Protein AF-A0A6N6RGS1-F1 (afdb_monomer_lite)

Structure (mmCIF, N/CA/C/O backbone):
data_AF-A0A6N6RGS1-F1
#
_entry.id   AF-A0A6N6RGS1-F1
#
loop_
_atom_site.group_PDB
_atom_site.id
_atom_site.type_symbol
_atom_site.label_atom_id
_atom_site.label_alt_id
_atom_site.label_comp_id
_atom_site.label_asym_id
_atom_site.label_entity_id
_atom_site.label_seq_id
_atom_site.pdbx_PDB_ins_code
_atom_site.Cartn_x
_atom_site.Cartn_y
_atom_site.Cartn_z
_atom_site.occupancy
_atom_site.B_iso_or_equiv
_atom_site.auth_seq_id
_atom_site.auth_comp_id
_atom_site.auth_asym_id
_atom_site.auth_atom_id
_atom_site.pdbx_PDB_model_num
ATOM 1 N N . MET A 1 1 ? -34.098 -61.863 1.959 1.00 38.16 1 MET A N 1
ATOM 2 C CA . MET A 1 1 ? -32.771 -61.534 1.388 1.00 38.16 1 MET A CA 1
ATOM 3 C C . MET A 1 1 ? -32.895 -60.294 0.505 1.00 38.16 1 MET A C 1
ATOM 5 O O . MET A 1 1 ? -34.000 -59.984 0.081 1.00 38.16 1 MET A O 1
ATOM 9 N N . ILE A 1 2 ? -31.778 -59.598 0.278 1.00 39.16 2 ILE A N 1
ATOM 10 C CA . ILE A 1 2 ? -31.558 -58.524 -0.726 1.00 39.16 2 ILE A CA 1
ATOM 11 C C . ILE A 1 2 ? -31.503 -59.228 -2.124 1.00 39.16 2 ILE A C 1
ATOM 13 O O . ILE A 1 2 ? -31.353 -60.449 -2.130 1.00 39.16 2 ILE A O 1
ATOM 17 N N . ILE A 1 3 ? -31.666 -58.677 -3.341 1.00 43.84 3 ILE A N 1
ATOM 18 C CA . ILE A 1 3 ? -31.422 -57.374 -4.017 1.00 43.84 3 ILE A CA 1
ATOM 19 C C . ILE A 1 3 ? -32.517 -57.268 -5.132 1.00 43.84 3 ILE A C 1
ATOM 21 O O . ILE A 1 3 ? -32.945 -58.304 -5.631 1.00 43.84 3 ILE A O 1
ATOM 25 N N . ASN A 1 4 ? -33.188 -56.141 -5.443 1.00 32.19 4 ASN A N 1
ATOM 26 C CA . ASN A 1 4 ? -32.747 -54.948 -6.207 1.00 32.19 4 ASN A CA 1
ATOM 27 C C . ASN A 1 4 ? -31.917 -55.298 -7.478 1.00 32.19 4 ASN A C 1
ATOM 29 O O . ASN A 1 4 ? -31.098 -56.203 -7.431 1.00 32.19 4 ASN A O 1
ATOM 33 N N . THR A 1 5 ? -31.995 -54.662 -8.660 1.00 41.34 5 THR A N 1
ATOM 34 C CA . THR A 1 5 ? -32.802 -53.569 -9.285 1.00 41.34 5 THR A CA 1
ATOM 35 C C . THR A 1 5 ? -32.594 -53.685 -10.831 1.00 41.34 5 THR A C 1
ATOM 37 O O . THR A 1 5 ? -31.814 -54.539 -11.236 1.00 41.34 5 THR A O 1
ATOM 40 N N . LYS A 1 6 ? -33.162 -52.934 -11.797 1.00 43.00 6 LYS A N 1
ATOM 41 C CA . LYS A 1 6 ? -33.975 -51.691 -11.907 1.00 43.00 6 LYS A CA 1
ATOM 42 C C . LYS A 1 6 ? -34.719 -51.713 -13.275 1.00 43.00 6 LYS A C 1
ATOM 44 O O . LYS A 1 6 ? -34.366 -52.534 -14.116 1.00 43.00 6 LYS A O 1
ATOM 49 N N . SER A 1 7 ? -35.649 -50.784 -13.551 1.00 39.53 7 SER A N 1
ATOM 50 C CA . SER A 1 7 ? -36.313 -50.660 -14.874 1.00 39.53 7 SER A CA 1
ATOM 51 C C . SER A 1 7 ? -35.919 -49.416 -15.689 1.00 39.53 7 SER A C 1
ATOM 53 O O . SER A 1 7 ? -35.709 -48.336 -15.151 1.00 39.53 7 SER A O 1
ATOM 55 N N . ILE A 1 8 ? -35.880 -49.640 -17.006 1.00 50.75 8 ILE A N 1
ATOM 56 C CA . ILE A 1 8 ? -35.741 -48.772 -18.195 1.00 50.75 8 ILE A CA 1
ATOM 57 C C . ILE A 1 8 ? -36.239 -47.309 -18.085 1.00 50.75 8 ILE A C 1
ATOM 59 O O . ILE A 1 8 ? -37.375 -47.063 -17.690 1.00 50.75 8 ILE A O 1
ATOM 63 N N . GLY A 1 9 ? -35.467 -46.383 -18.681 1.00 36.25 9 GLY A N 1
ATOM 64 C CA . GLY A 1 9 ? -35.952 -45.122 -19.281 1.00 36.25 9 GLY A CA 1
ATOM 65 C C . GLY A 1 9 ? -35.304 -43.841 -18.731 1.00 36.25 9 GLY A C 1
ATOM 66 O O . GLY A 1 9 ? -34.850 -43.826 -17.596 1.00 36.25 9 GLY A O 1
ATOM 67 N N . ARG A 1 10 ? -35.239 -42.723 -19.472 1.00 43.00 10 ARG A N 1
ATOM 68 C CA . ARG A 1 10 ? -35.446 -42.446 -20.919 1.00 43.00 10 ARG A CA 1
ATOM 69 C C . ARG A 1 10 ? -34.840 -41.047 -21.220 1.00 43.00 10 ARG A C 1
ATOM 71 O O . ARG A 1 10 ? -34.562 -40.329 -20.274 1.00 43.00 10 ARG A O 1
ATOM 78 N N . VAL A 1 11 ? -34.655 -40.697 -22.505 1.00 42.31 11 VAL A N 1
ATOM 79 C CA . VAL A 1 11 ? -34.544 -39.330 -23.106 1.00 42.31 11 VAL A CA 1
ATOM 80 C C . VAL A 1 11 ? -34.236 -38.174 -22.119 1.00 42.31 11 VAL A C 1
ATOM 82 O O . VAL A 1 11 ? -35.074 -37.820 -21.303 1.00 42.31 11 VAL A O 1
ATOM 85 N N . GLY A 1 12 ? -33.089 -37.493 -22.164 1.00 36.03 12 GLY A N 1
ATOM 86 C CA . GLY A 1 12 ? -32.525 -36.861 -23.363 1.00 36.03 12 GLY A CA 1
ATOM 87 C C . GLY A 1 12 ? -32.944 -35.384 -23.427 1.00 36.03 12 GLY A C 1
ATOM 88 O O . GLY A 1 12 ? -33.805 -35.028 -24.224 1.00 36.03 12 GLY A O 1
ATOM 89 N N . LEU A 1 13 ? -32.364 -34.541 -22.564 1.00 37.47 13 LEU A N 1
ATOM 90 C CA . LEU A 1 13 ? -32.653 -33.103 -22.478 1.00 37.47 13 LEU A CA 1
ATOM 91 C C . LEU A 1 13 ? -31.502 -32.292 -23.097 1.00 37.47 13 LEU A C 1
ATOM 93 O O . LEU A 1 13 ? -30.341 -32.511 -22.757 1.00 37.47 13 LEU A O 1
ATOM 97 N N . VAL A 1 14 ? -31.820 -31.363 -24.001 1.00 41.66 14 VAL A N 1
ATOM 98 C CA . VAL A 1 14 ? -30.825 -30.534 -24.703 1.00 41.66 14 VAL A CA 1
ATOM 99 C C . VAL A 1 14 ? -30.391 -29.359 -23.826 1.00 41.66 14 VAL A C 1
ATOM 101 O O . VAL A 1 14 ? -31.224 -28.596 -23.339 1.00 41.66 14 VAL A O 1
ATOM 104 N N . LEU A 1 15 ? -29.078 -29.190 -23.653 1.00 38.97 15 LEU A N 1
ATOM 105 C CA . LEU A 1 15 ? -28.489 -28.116 -22.854 1.00 38.97 15 LEU A CA 1
ATOM 106 C C . LEU A 1 15 ? -28.446 -26.798 -23.649 1.00 38.97 15 LEU A C 1
ATOM 108 O O . LEU A 1 15 ? -27.441 -26.464 -24.274 1.00 38.97 15 LEU A O 1
ATOM 112 N N . ALA A 1 16 ? -29.543 -26.042 -23.625 1.00 38.84 16 ALA A N 1
ATOM 113 C CA . ALA A 1 16 ? -29.632 -24.723 -24.251 1.00 38.84 16 ALA A CA 1
ATOM 114 C C . ALA A 1 16 ? -28.892 -23.645 -23.428 1.00 38.84 16 ALA A C 1
ATOM 116 O O . ALA A 1 16 ? -29.512 -22.786 -22.801 1.00 38.84 16 ALA A O 1
ATOM 117 N N . LEU A 1 17 ? -27.554 -23.683 -23.432 1.00 41.31 17 LEU A N 1
ATOM 118 C CA . LEU A 1 17 ? -26.736 -22.570 -22.945 1.00 41.31 17 LEU A CA 1
ATOM 119 C C . LEU A 1 17 ? -26.899 -21.376 -23.892 1.00 41.31 17 LEU A C 1
ATOM 121 O O . LEU A 1 17 ? -26.260 -21.295 -24.940 1.00 41.31 17 LEU A O 1
ATOM 125 N N . ALA A 1 18 ? -27.764 -20.440 -23.507 1.00 40.34 18 ALA A N 1
ATOM 126 C CA . ALA A 1 18 ? -27.842 -19.130 -24.131 1.00 40.34 18 ALA A CA 1
ATOM 127 C C . ALA A 1 18 ? -26.566 -18.347 -23.791 1.00 40.34 18 ALA A C 1
ATOM 129 O O . ALA A 1 18 ? -26.499 -17.665 -22.770 1.00 40.34 18 ALA A O 1
ATOM 130 N N . SER A 1 19 ? -25.545 -18.473 -24.641 1.00 39.59 19 SER A N 1
ATOM 131 C CA . SER A 1 19 ? -24.300 -17.711 -24.547 1.00 39.59 19 SER A CA 1
ATOM 132 C C . SER A 1 19 ? -24.572 -16.224 -24.760 1.00 39.59 19 SER A C 1
ATOM 134 O O . SER A 1 19 ? -24.391 -15.693 -25.856 1.00 39.59 19 SER A O 1
ATOM 136 N N . THR A 1 20 ? -24.985 -15.532 -23.698 1.00 44.16 20 THR A N 1
ATOM 137 C CA . THR A 1 20 ? -24.898 -14.078 -23.619 1.00 44.16 20 THR A CA 1
ATOM 138 C C . THR A 1 20 ? -23.424 -13.713 -23.686 1.00 44.16 20 THR A C 1
ATOM 140 O O . THR A 1 20 ? -22.728 -13.700 -22.669 1.00 44.16 20 THR A O 1
ATOM 143 N N . THR A 1 21 ? -22.939 -13.429 -24.894 1.00 42.06 21 THR A N 1
ATOM 144 C CA . THR A 1 21 ? -21.652 -12.775 -25.107 1.00 42.06 21 THR A CA 1
ATOM 145 C C . THR A 1 21 ? -21.766 -11.358 -24.568 1.00 42.06 21 THR A C 1
ATOM 147 O O . THR A 1 21 ? -21.980 -10.401 -25.315 1.00 42.06 21 THR A O 1
ATOM 150 N N . ALA A 1 22 ? -21.637 -11.229 -23.248 1.00 43.28 22 ALA A N 1
ATOM 151 C CA . ALA A 1 22 ? -21.180 -9.998 -22.652 1.00 43.28 22 ALA A CA 1
ATOM 152 C C . ALA A 1 22 ? -19.870 -9.665 -23.366 1.00 43.28 22 ALA A C 1
ATOM 154 O O . ALA A 1 22 ? -18.869 -10.365 -23.203 1.00 43.28 22 ALA A O 1
ATOM 155 N N . PHE A 1 23 ? -19.906 -8.635 -24.211 1.00 45.34 23 PHE A N 1
ATOM 156 C CA . PHE A 1 23 ? -18.697 -8.002 -24.703 1.00 45.34 23 PHE A CA 1
ATOM 157 C C . PHE A 1 23 ? -18.026 -7.383 -23.481 1.00 45.34 23 PHE A C 1
ATOM 159 O O . PHE A 1 23 ? -18.262 -6.226 -23.140 1.00 45.34 23 PHE A O 1
ATOM 166 N N . ALA A 1 24 ? -17.207 -8.192 -22.809 1.00 46.03 24 ALA A N 1
ATOM 167 C CA . ALA A 1 24 ? -16.155 -7.708 -21.949 1.00 46.03 24 ALA A CA 1
ATOM 168 C C . ALA A 1 24 ? -15.234 -6.888 -22.851 1.00 46.03 24 ALA A C 1
ATOM 170 O O . ALA A 1 24 ? -14.311 -7.413 -23.475 1.00 46.03 24 ALA A O 1
ATOM 171 N N . GLN A 1 25 ? -15.543 -5.595 -22.974 1.00 36.97 25 GLN A N 1
ATOM 172 C CA . GLN A 1 25 ? -14.562 -4.625 -23.416 1.00 36.97 25 GLN A CA 1
ATOM 173 C C . GLN A 1 25 ? -13.343 -4.856 -22.521 1.00 36.97 25 GLN A C 1
ATOM 175 O O . GLN A 1 25 ? -13.502 -4.843 -21.296 1.00 36.97 25 GLN A O 1
ATOM 180 N N . PRO A 1 26 ? -12.152 -5.135 -23.077 1.00 39.22 26 PRO A N 1
ATOM 181 C CA . PRO A 1 26 ? -10.965 -5.153 -22.252 1.00 39.22 26 PRO A CA 1
ATOM 182 C C . PRO A 1 26 ? -10.847 -3.753 -21.654 1.00 39.22 26 PRO A C 1
ATOM 184 O O . PRO A 1 26 ? -10.704 -2.779 -22.396 1.00 39.22 26 PRO A O 1
ATOM 187 N N . GLU A 1 27 ? -10.967 -3.674 -20.327 1.00 38.16 27 GLU A N 1
ATOM 188 C CA . GLU A 1 27 ? -10.660 -2.503 -19.503 1.00 38.16 27 GLU A CA 1
ATOM 189 C C . GLU A 1 27 ? -9.224 -2.083 -19.823 1.00 38.16 27 GLU A C 1
ATOM 191 O O . GLU A 1 27 ? -8.266 -2.571 -19.217 1.00 38.16 27 GLU A O 1
ATOM 196 N N . ARG A 1 28 ? -9.062 -1.256 -20.865 1.00 41.44 28 ARG A N 1
ATOM 197 C CA . ARG A 1 28 ? -7.744 -0.857 -21.344 1.00 41.44 28 ARG A CA 1
ATOM 198 C C . ARG A 1 28 ? -7.058 -0.131 -20.197 1.00 41.44 28 ARG A C 1
ATOM 200 O O . ARG A 1 28 ? -7.617 0.853 -19.703 1.00 41.44 28 ARG A O 1
ATOM 207 N N . PRO A 1 29 ? -5.849 -0.538 -19.787 1.00 42.12 29 PRO A N 1
ATOM 208 C CA . PRO A 1 29 ? -5.107 0.169 -18.760 1.00 42.12 29 PRO A CA 1
ATOM 209 C C . PRO A 1 29 ? -4.520 1.463 -19.352 1.00 42.12 29 PRO A C 1
ATOM 211 O O . PRO A 1 29 ? -3.308 1.628 -19.430 1.00 42.12 29 PRO A O 1
ATOM 214 N N . GLN A 1 30 ? -5.375 2.415 -19.748 1.00 47.28 30 GLN A N 1
ATOM 215 C CA . GLN A 1 30 ? -5.005 3.673 -20.421 1.00 47.28 30 GLN A CA 1
ATOM 216 C C . GLN A 1 30 ? -3.990 4.491 -19.604 1.00 47.28 30 GLN A C 1
ATOM 218 O O . GLN A 1 30 ? -3.112 5.144 -20.155 1.00 47.28 30 GLN A O 1
ATOM 223 N N . ASN A 1 31 ? -4.047 4.391 -18.270 1.00 53.56 31 ASN A N 1
ATOM 224 C CA . ASN A 1 31 ? -3.067 4.991 -17.358 1.00 53.56 31 ASN A CA 1
ATOM 225 C C . ASN A 1 31 ? -1.667 4.345 -17.404 1.00 53.56 31 ASN A C 1
ATOM 227 O O . ASN A 1 31 ? -0.733 4.893 -16.824 1.00 53.56 31 ASN A O 1
ATOM 231 N N . ILE A 1 32 ? -1.508 3.178 -18.025 1.00 46.75 32 ILE A N 1
ATOM 232 C CA . ILE A 1 32 ? -0.227 2.497 -18.247 1.00 46.75 32 ILE A CA 1
ATOM 233 C C . ILE A 1 32 ? 0.189 2.668 -19.705 1.00 46.75 32 ILE A C 1
ATOM 235 O O . ILE A 1 32 ? 1.326 3.059 -19.929 1.00 46.75 32 ILE A O 1
ATOM 239 N N . GLU A 1 33 ? -0.723 2.499 -20.668 1.00 47.84 33 GLU A N 1
ATOM 240 C CA . GLU A 1 33 ? -0.426 2.693 -22.097 1.00 47.84 33 GLU A CA 1
ATOM 241 C C . GLU A 1 33 ? 0.031 4.136 -22.391 1.00 47.84 33 GLU A C 1
ATOM 243 O O . GLU A 1 33 ? 1.146 4.313 -22.864 1.00 47.84 33 GLU A O 1
ATOM 248 N N . HIS A 1 34 ? -0.683 5.177 -21.941 1.00 56.62 34 HIS A N 1
ATOM 249 C CA . HIS A 1 34 ? -0.231 6.575 -22.115 1.00 56.62 34 HIS A CA 1
ATOM 250 C C . HIS A 1 34 ? 1.016 6.951 -21.293 1.00 56.62 34 HIS A C 1
ATOM 252 O O . HIS A 1 34 ? 1.682 7.952 -21.568 1.00 56.62 34 HIS A O 1
ATOM 258 N N . ARG A 1 35 ? 1.347 6.174 -20.251 1.00 60.66 35 ARG A N 1
ATOM 259 C CA . ARG A 1 35 ? 2.613 6.326 -19.510 1.00 60.66 35 ARG A CA 1
ATOM 260 C C . ARG A 1 35 ? 3.764 5.585 -20.182 1.00 60.66 35 ARG A C 1
ATOM 262 O O . ARG A 1 35 ? 4.905 5.970 -19.956 1.00 60.66 35 ARG A O 1
ATOM 269 N N . LEU A 1 36 ? 3.464 4.553 -20.965 1.00 58.09 36 LEU A N 1
ATOM 270 C CA . LEU A 1 36 ? 4.400 3.862 -21.836 1.00 58.09 36 LEU A CA 1
ATOM 271 C C . LEU A 1 36 ? 4.693 4.705 -23.068 1.00 58.09 36 LEU A C 1
ATOM 273 O O . LEU A 1 36 ? 5.851 5.029 -23.249 1.00 58.09 36 LEU A O 1
ATOM 277 N N . GLU A 1 37 ? 3.678 5.144 -23.815 1.00 56.97 37 GLU A N 1
ATOM 278 C CA . GLU A 1 37 ? 3.808 5.967 -25.031 1.00 56.97 37 GLU A CA 1
ATOM 279 C C . GLU A 1 37 ? 4.768 7.151 -24.823 1.00 56.97 37 GLU A C 1
ATOM 281 O O . GLU A 1 37 ? 5.770 7.275 -25.525 1.00 56.97 37 GLU A O 1
ATOM 286 N N . ARG A 1 38 ? 4.567 7.941 -23.758 1.00 65.88 38 ARG A N 1
ATOM 287 C CA . ARG A 1 38 ? 5.503 9.024 -23.412 1.00 65.88 38 ARG A CA 1
ATOM 288 C C . ARG A 1 38 ? 6.904 8.549 -23.031 1.00 65.88 38 ARG A C 1
ATOM 290 O O . ARG A 1 38 ? 7.863 9.228 -23.352 1.00 65.88 38 ARG A O 1
ATOM 297 N N . ILE A 1 39 ? 7.048 7.414 -22.350 1.00 67.06 39 ILE A N 1
ATOM 298 C CA . ILE A 1 39 ? 8.364 6.850 -22.007 1.00 67.06 39 ILE A CA 1
ATOM 299 C C . ILE A 1 39 ? 9.061 6.266 -23.248 1.00 67.06 39 ILE A C 1
ATOM 301 O O . ILE A 1 39 ? 10.280 6.322 -23.328 1.00 67.06 39 ILE A O 1
ATOM 305 N N . THR A 1 40 ? 8.321 5.725 -24.216 1.00 61.03 40 THR A N 1
ATOM 306 C CA . THR A 1 40 ? 8.873 5.192 -25.467 1.00 61.03 40 THR A CA 1
ATOM 307 C C . THR A 1 40 ? 9.303 6.312 -26.412 1.00 61.03 40 THR A C 1
ATOM 309 O O . THR A 1 40 ? 10.354 6.193 -27.035 1.00 61.03 40 THR A O 1
ATOM 312 N N . GLU A 1 41 ? 8.546 7.415 -26.455 1.00 67.00 41 GLU A N 1
ATOM 313 C CA . GLU A 1 41 ? 8.907 8.648 -27.169 1.00 67.00 41 GLU A CA 1
ATOM 314 C C . GLU A 1 41 ? 10.090 9.374 -26.503 1.00 67.00 41 GLU A C 1
ATOM 316 O O . GLU A 1 41 ? 11.020 9.784 -27.189 1.00 67.00 41 GLU A O 1
ATOM 321 N N . GLU A 1 42 ? 10.096 9.506 -25.170 1.00 70.75 42 GLU A N 1
ATOM 322 C CA . GLU A 1 42 ? 11.129 10.249 -24.423 1.00 70.75 42 GLU A CA 1
ATOM 323 C C . GLU A 1 42 ? 12.457 9.475 -24.237 1.00 70.75 42 GLU A C 1
ATOM 325 O O . GLU A 1 42 ? 13.410 10.066 -23.731 1.00 70.75 42 GLU A O 1
ATOM 330 N N . LEU A 1 43 ? 12.539 8.190 -24.625 1.00 76.50 43 LEU A N 1
ATOM 331 C CA . LEU A 1 43 ? 13.740 7.332 -24.495 1.00 76.50 43 LEU A CA 1
ATOM 332 C C . LEU A 1 43 ? 14.203 6.651 -25.806 1.00 76.50 43 LEU A C 1
ATOM 334 O O . LEU A 1 43 ? 15.135 5.845 -25.765 1.00 76.50 43 LEU A O 1
ATOM 338 N N . GLU A 1 44 ? 13.550 6.922 -26.943 1.00 80.44 44 GLU A N 1
ATOM 339 C CA . GLU A 1 44 ? 13.873 6.349 -28.269 1.00 80.44 44 GLU A CA 1
ATOM 340 C C . GLU A 1 44 ? 13.968 4.800 -28.290 1.00 80.44 44 GLU A C 1
ATOM 342 O O . GLU A 1 44 ? 14.883 4.213 -28.869 1.00 80.44 44 GLU A O 1
ATOM 347 N N . LEU A 1 45 ? 13.028 4.107 -27.630 1.00 81.81 45 LEU A N 1
ATOM 348 C CA . LEU A 1 45 ? 13.079 2.641 -27.480 1.00 81.81 45 LEU A CA 1
ATOM 349 C C . LEU A 1 45 ? 12.785 1.897 -28.794 1.00 81.81 45 LEU A C 1
ATOM 351 O O . LEU A 1 45 ? 11.810 2.215 -29.479 1.00 81.81 45 LEU A O 1
ATOM 355 N N . SER A 1 46 ? 13.550 0.842 -29.098 1.00 85.81 46 SER A N 1
ATOM 356 C CA . SER A 1 46 ? 13.291 -0.026 -30.263 1.00 85.81 46 SER A CA 1
ATOM 357 C C . SER A 1 46 ? 11.994 -0.833 -30.111 1.00 85.81 46 SER A C 1
ATOM 359 O O . SER A 1 46 ? 11.575 -1.120 -28.993 1.00 85.81 46 SER A O 1
ATOM 361 N N . GLU A 1 47 ? 11.368 -1.261 -31.214 1.00 84.94 47 GLU A N 1
ATOM 362 C CA . GLU A 1 47 ? 10.122 -2.057 -31.173 1.00 84.94 47 GLU A CA 1
ATOM 363 C C . GLU A 1 47 ? 10.245 -3.320 -30.294 1.00 84.94 47 GLU A C 1
ATOM 365 O O . GLU A 1 47 ? 9.312 -3.677 -29.572 1.00 84.94 47 GLU A O 1
ATOM 370 N N . GLU A 1 48 ? 11.420 -3.958 -30.285 1.00 87.12 48 GLU A N 1
ATOM 371 C CA . GLU A 1 48 ? 11.714 -5.108 -29.426 1.00 87.12 48 GLU A CA 1
ATOM 372 C C . GLU A 1 48 ? 11.804 -4.713 -27.941 1.00 87.12 48 GLU A C 1
ATOM 374 O O . GLU A 1 48 ? 11.167 -5.352 -27.099 1.00 87.12 48 GLU A O 1
ATOM 379 N N . GLN A 1 49 ? 12.515 -3.625 -27.611 1.00 83.50 49 GLN A N 1
ATOM 380 C CA . GLN A 1 49 ? 12.550 -3.089 -26.244 1.00 83.50 49 GLN A CA 1
ATOM 381 C C . GLN A 1 49 ? 11.147 -2.687 -25.768 1.00 83.50 49 GLN A C 1
ATOM 383 O O . GLN A 1 49 ? 10.793 -2.964 -24.625 1.00 83.50 49 GLN A O 1
ATOM 388 N N . GLN A 1 50 ? 10.332 -2.071 -26.632 1.00 83.38 50 GLN A N 1
ATOM 389 C CA . GLN A 1 50 ? 8.953 -1.680 -26.324 1.00 83.38 50 GLN A CA 1
ATOM 390 C C . GLN A 1 50 ? 8.069 -2.896 -26.012 1.00 83.38 50 GLN A C 1
ATOM 392 O O . GLN A 1 50 ? 7.310 -2.866 -25.040 1.00 83.38 50 GLN A O 1
ATOM 397 N N . ALA A 1 51 ? 8.185 -3.974 -26.794 1.00 87.56 51 ALA A N 1
ATOM 398 C CA . ALA A 1 51 ? 7.434 -5.209 -26.575 1.00 87.56 51 ALA A CA 1
ATOM 399 C C . ALA A 1 51 ? 7.805 -5.877 -25.238 1.00 87.56 51 ALA A C 1
ATOM 401 O O . ALA A 1 51 ? 6.920 -6.144 -24.419 1.00 87.56 51 ALA A O 1
ATOM 402 N N . GLN A 1 52 ? 9.106 -6.069 -24.982 1.00 86.81 52 GLN A N 1
ATOM 403 C CA . GLN A 1 52 ? 9.611 -6.639 -23.725 1.00 86.81 52 GLN A CA 1
ATOM 404 C C . GLN A 1 52 ? 9.209 -5.775 -22.516 1.00 86.81 52 GLN A C 1
ATOM 406 O O . GLN A 1 52 ? 8.726 -6.284 -21.501 1.00 86.81 52 GLN A O 1
ATOM 411 N N . LEU A 1 53 ? 9.343 -4.451 -22.638 1.00 86.25 53 LEU A N 1
ATOM 412 C CA . LEU A 1 53 ? 8.961 -3.487 -21.609 1.00 86.25 53 LEU A CA 1
ATOM 413 C C . LEU A 1 53 ? 7.459 -3.545 -21.287 1.00 86.25 53 LEU A C 1
ATOM 415 O O . LEU A 1 53 ? 7.090 -3.498 -20.109 1.00 86.25 53 LEU A O 1
ATOM 419 N N . LYS A 1 54 ? 6.591 -3.661 -22.303 1.00 85.88 54 LYS A N 1
ATOM 420 C CA . LYS A 1 54 ? 5.141 -3.773 -22.093 1.00 85.88 54 LYS A CA 1
ATOM 421 C C . LYS A 1 54 ? 4.784 -5.055 -21.342 1.00 85.88 54 LYS A C 1
ATOM 423 O O . LYS A 1 54 ? 4.066 -4.972 -20.350 1.00 85.88 54 LYS A O 1
ATOM 428 N N . GLU A 1 55 ? 5.338 -6.202 -21.742 1.00 90.06 55 GLU A N 1
ATOM 429 C CA . GLU A 1 55 ? 5.107 -7.484 -21.059 1.00 90.06 55 GLU A CA 1
ATOM 430 C C . GLU A 1 55 ? 5.493 -7.414 -19.571 1.00 90.06 55 GLU A C 1
ATOM 432 O O . GLU A 1 55 ? 4.681 -7.732 -18.694 1.00 90.06 55 GLU A O 1
ATOM 437 N N . LYS A 1 56 ? 6.705 -6.921 -19.269 1.00 87.44 56 LYS A N 1
ATOM 438 C CA . LYS A 1 56 ? 7.178 -6.762 -17.884 1.00 87.44 56 LYS A CA 1
ATOM 439 C C . LYS A 1 56 ? 6.301 -5.809 -17.077 1.00 87.44 56 LYS A C 1
ATOM 441 O O . LYS A 1 56 ? 6.001 -6.089 -15.914 1.00 87.44 56 LYS A O 1
ATOM 446 N N . LEU A 1 57 ? 5.862 -4.698 -17.672 1.00 85.50 57 LEU A N 1
ATOM 447 C CA . LEU A 1 57 ? 4.967 -3.758 -17.001 1.00 85.50 57 LEU A CA 1
ATOM 448 C C . LEU A 1 57 ? 3.585 -4.351 -16.748 1.00 85.50 57 LEU A C 1
ATOM 450 O O . LEU A 1 57 ? 3.074 -4.182 -15.644 1.00 85.50 57 LEU A O 1
ATOM 454 N N . ASP A 1 58 ? 2.977 -5.053 -17.699 1.00 88.38 58 ASP A N 1
ATOM 455 C CA . ASP A 1 58 ? 1.649 -5.641 -17.507 1.00 88.38 58 ASP A CA 1
ATOM 456 C C . ASP A 1 58 ? 1.678 -6.747 -16.432 1.00 88.38 58 ASP A C 1
ATOM 458 O O . ASP A 1 58 ? 0.819 -6.761 -15.542 1.00 88.38 58 ASP A O 1
ATOM 462 N N . ALA A 1 59 ? 2.728 -7.578 -16.394 1.00 88.25 59 ALA A N 1
ATOM 463 C CA . ALA A 1 59 ? 2.953 -8.559 -15.325 1.00 88.25 59 ALA A CA 1
ATOM 464 C C . ALA A 1 59 ? 3.163 -7.907 -13.937 1.00 88.25 59 ALA A C 1
ATOM 466 O O . ALA A 1 59 ? 2.556 -8.324 -12.937 1.00 88.25 59 ALA A O 1
ATOM 467 N N . PHE A 1 60 ? 3.974 -6.845 -13.866 1.00 87.25 60 PHE A N 1
ATOM 468 C CA . PHE A 1 60 ? 4.183 -6.065 -12.641 1.00 87.25 60 PHE A CA 1
ATOM 469 C C . PHE A 1 60 ? 2.886 -5.389 -12.172 1.00 87.25 60 PHE A C 1
ATOM 471 O O . PHE A 1 60 ? 2.535 -5.470 -10.994 1.00 87.25 60 PHE A O 1
ATOM 478 N N . ASN A 1 61 ? 2.131 -4.770 -13.083 1.00 86.31 61 ASN A N 1
ATOM 479 C CA . ASN A 1 61 ? 0.878 -4.081 -12.777 1.00 86.31 61 ASN A CA 1
ATOM 480 C C . ASN A 1 61 ? -0.223 -5.054 -12.326 1.00 86.31 61 ASN A C 1
ATOM 482 O O . ASN A 1 61 ? -0.950 -4.735 -11.384 1.00 86.31 61 ASN A O 1
ATOM 486 N N . ALA A 1 62 ? -0.318 -6.249 -12.919 1.00 91.00 62 ALA A N 1
ATOM 487 C CA . ALA A 1 62 ? -1.233 -7.300 -12.470 1.00 91.00 62 ALA A CA 1
ATOM 488 C C . ALA A 1 62 ? -0.909 -7.774 -11.040 1.00 91.00 62 ALA A C 1
ATOM 490 O O . ALA A 1 62 ? -1.808 -7.933 -10.211 1.00 91.00 62 ALA A O 1
ATOM 491 N N . THR A 1 63 ? 0.376 -7.933 -10.717 1.00 88.88 63 THR A N 1
ATOM 492 C CA . THR A 1 63 ? 0.820 -8.340 -9.372 1.00 88.88 63 THR A CA 1
ATOM 493 C C . THR A 1 63 ? 0.615 -7.216 -8.347 1.00 88.88 63 THR A C 1
ATOM 495 O O . THR A 1 63 ? 0.080 -7.448 -7.264 1.00 88.88 63 THR A O 1
ATOM 498 N N . MET A 1 64 ? 0.920 -5.969 -8.718 1.00 86.19 64 MET A N 1
ATOM 499 C CA . MET A 1 64 ? 0.648 -4.773 -7.910 1.00 86.19 64 MET A CA 1
ATOM 500 C C . MET A 1 64 ? -0.851 -4.497 -7.717 1.00 86.19 64 MET A C 1
ATOM 502 O O . MET A 1 64 ? -1.224 -3.896 -6.709 1.00 86.19 64 MET A O 1
ATOM 506 N N . LYS A 1 65 ? -1.720 -4.914 -8.649 1.00 89.19 65 LYS A N 1
ATOM 507 C CA . LYS A 1 65 ? -3.180 -4.891 -8.466 1.00 89.19 65 LYS A CA 1
ATOM 508 C C . LYS A 1 65 ? -3.594 -5.890 -7.383 1.00 89.19 65 LYS A C 1
ATOM 510 O O . LYS A 1 65 ? -4.236 -5.473 -6.423 1.00 89.19 65 LYS A O 1
ATOM 515 N N . ARG A 1 66 ? -3.124 -7.139 -7.465 1.00 91.25 66 ARG A N 1
ATOM 516 C CA . ARG A 1 66 ? -3.393 -8.181 -6.457 1.00 91.25 66 ARG A CA 1
ATOM 517 C C . ARG A 1 66 ? -2.977 -7.744 -5.047 1.00 91.25 66 ARG A C 1
ATOM 519 O O . ARG A 1 66 ? -3.792 -7.793 -4.137 1.00 91.25 66 ARG A O 1
ATOM 526 N N . GLN A 1 67 ? -1.770 -7.191 -4.886 1.00 88.44 67 GLN A N 1
ATOM 527 C CA . GLN A 1 67 ? -1.294 -6.663 -3.594 1.00 88.44 67 GLN A CA 1
ATOM 528 C C . GLN A 1 67 ? -2.111 -5.465 -3.061 1.00 88.44 67 GLN A C 1
ATOM 530 O O . GLN A 1 67 ? -2.059 -5.164 -1.868 1.00 88.44 67 GLN A O 1
ATOM 535 N N . ARG A 1 68 ? -2.849 -4.736 -3.915 1.00 87.25 68 ARG A N 1
ATOM 536 C CA . ARG A 1 68 ? -3.787 -3.686 -3.470 1.00 87.25 68 ARG A CA 1
ATOM 537 C C . ARG A 1 68 ? -5.110 -4.279 -3.004 1.00 87.25 68 ARG A C 1
ATOM 539 O O . ARG A 1 68 ? -5.629 -3.816 -1.996 1.00 87.25 68 ARG A O 1
ATOM 546 N N . GLU A 1 69 ? -5.623 -5.278 -3.715 1.00 92.06 69 GLU A N 1
ATOM 547 C CA . GLU A 1 69 ? -6.846 -6.010 -3.358 1.00 92.06 69 GLU A CA 1
ATOM 548 C C . GLU A 1 69 ? -6.648 -6.767 -2.033 1.00 92.06 69 GLU A C 1
ATOM 550 O O . GLU A 1 69 ? -7.473 -6.674 -1.131 1.00 92.06 69 GLU A O 1
ATOM 555 N N . GLU A 1 70 ? -5.485 -7.393 -1.856 1.00 90.44 70 GLU A N 1
ATOM 556 C CA . GLU A 1 70 ? -5.032 -8.008 -0.605 1.00 90.44 70 GLU A CA 1
ATOM 557 C C . GLU A 1 70 ? -4.915 -6.983 0.537 1.00 90.44 70 GLU A C 1
ATOM 559 O O . GLU A 1 70 ? -5.485 -7.179 1.608 1.00 90.44 70 GLU A O 1
ATOM 564 N N . ARG A 1 71 ? -4.284 -5.822 0.299 1.00 88.25 71 ARG A N 1
ATOM 565 C CA . ARG A 1 71 ? -4.236 -4.731 1.291 1.00 88.25 71 ARG A CA 1
ATOM 566 C C . ARG A 1 71 ? -5.626 -4.206 1.665 1.00 88.25 71 ARG A C 1
ATOM 568 O O . ARG A 1 71 ? -5.842 -3.822 2.814 1.00 88.25 71 ARG A O 1
ATOM 575 N N . GLN A 1 72 ? -6.558 -4.162 0.714 1.00 87.62 72 GLN A N 1
ATOM 576 C CA . GLN A 1 72 ? -7.950 -3.790 0.968 1.00 87.62 72 GLN A CA 1
ATOM 577 C C . GLN A 1 72 ? -8.659 -4.852 1.814 1.00 87.62 72 GLN A C 1
ATOM 579 O O . GLN A 1 72 ? -9.323 -4.479 2.777 1.00 87.62 72 GLN A O 1
ATOM 584 N N . ALA A 1 73 ? -8.450 -6.142 1.531 1.00 92.12 73 ALA A N 1
ATOM 585 C CA . ALA A 1 73 ? -8.972 -7.235 2.347 1.00 92.12 73 ALA A CA 1
ATOM 586 C C . ALA A 1 73 ? -8.469 -7.152 3.799 1.00 92.12 73 ALA A C 1
ATOM 588 O O . ALA A 1 73 ? -9.293 -7.141 4.704 1.00 92.12 73 ALA A O 1
ATOM 589 N N . LEU A 1 74 ? -7.161 -6.960 4.026 1.00 88.44 74 LEU A N 1
ATOM 590 C CA . LEU A 1 74 ? -6.593 -6.749 5.371 1.00 88.44 74 LEU A CA 1
ATOM 591 C C . LEU A 1 74 ? -7.173 -5.514 6.087 1.00 88.44 74 LEU A C 1
ATOM 593 O O . LEU A 1 74 ? -7.345 -5.511 7.303 1.00 88.44 74 LEU A O 1
ATOM 597 N N . THR A 1 75 ? -7.486 -4.451 5.339 1.00 86.38 75 THR A N 1
ATOM 598 C CA . THR A 1 75 ? -8.072 -3.221 5.903 1.00 86.38 75 THR A CA 1
ATOM 599 C C . THR A 1 75 ? -9.534 -3.421 6.313 1.00 86.38 75 THR A C 1
ATOM 601 O O . THR A 1 75 ? -9.972 -2.861 7.315 1.00 86.38 75 THR A O 1
ATOM 604 N N . GLU A 1 76 ? -10.296 -4.207 5.551 1.00 89.69 76 GLU A N 1
ATOM 605 C CA . GLU A 1 76 ? -11.690 -4.540 5.867 1.00 89.69 76 GLU A CA 1
ATOM 606 C C . GLU A 1 76 ? -11.799 -5.653 6.929 1.00 89.69 76 GLU A C 1
ATOM 608 O O . GLU A 1 76 ? -12.715 -5.599 7.743 1.00 89.69 76 GLU A O 1
ATOM 613 N N . GLU A 1 77 ? -10.836 -6.582 6.994 1.00 89.88 77 GLU A N 1
ATOM 614 C CA . GLU A 1 77 ? -10.669 -7.564 8.080 1.00 89.88 77 GLU A CA 1
ATOM 615 C C . GLU A 1 77 ? -10.409 -6.844 9.412 1.00 89.88 77 GLU A C 1
ATOM 617 O O . GLU A 1 77 ? -11.250 -6.921 10.301 1.00 89.88 77 GLU A O 1
ATOM 622 N N . LEU A 1 78 ? -9.358 -6.010 9.500 1.00 88.69 78 LEU A N 1
ATOM 623 C CA . LEU A 1 78 ? -9.077 -5.160 10.671 1.00 88.69 78 LEU A CA 1
ATOM 624 C C . LEU A 1 78 ? -10.318 -4.373 11.124 1.00 88.69 78 LEU A C 1
ATOM 626 O O . LEU A 1 78 ? -10.628 -4.281 12.307 1.00 88.69 78 LEU A O 1
ATOM 630 N N . LYS A 1 79 ? -11.046 -3.792 10.169 1.00 87.94 79 LYS A N 1
ATOM 631 C CA . LYS A 1 79 ? -12.260 -3.014 10.428 1.00 87.94 79 LYS A CA 1
ATOM 632 C C . LYS A 1 79 ? -13.429 -3.882 10.913 1.00 87.94 79 LYS A C 1
ATOM 634 O O . LYS A 1 79 ? -14.287 -3.353 11.617 1.00 87.94 79 LYS A O 1
ATOM 639 N N . ALA A 1 80 ? -13.503 -5.161 10.549 1.00 90.88 80 ALA A N 1
ATOM 640 C CA . ALA A 1 80 ? -14.475 -6.109 11.092 1.00 90.88 80 ALA A CA 1
ATOM 641 C C . ALA A 1 80 ? -14.076 -6.550 12.510 1.00 90.88 80 ALA A C 1
ATOM 643 O O . ALA A 1 80 ? -14.898 -6.436 13.417 1.00 90.88 80 ALA A O 1
ATOM 644 N N . ASP A 1 81 ? -12.804 -6.909 12.716 1.00 90.50 81 ASP A N 1
ATOM 645 C CA . ASP A 1 81 ? -12.223 -7.253 14.023 1.00 90.50 81 ASP A CA 1
ATOM 646 C C . ASP A 1 81 ? -12.493 -6.134 15.058 1.00 90.50 81 ASP A C 1
ATOM 648 O O . ASP A 1 81 ? -12.933 -6.377 16.181 1.00 90.50 81 ASP A O 1
ATOM 652 N N . MET A 1 82 ? -12.316 -4.868 14.653 1.00 87.88 82 MET A N 1
ATOM 653 C CA . MET A 1 82 ? -12.631 -3.691 15.475 1.00 87.88 82 MET A CA 1
ATOM 654 C C . MET A 1 82 ? -14.129 -3.544 15.796 1.00 87.88 82 MET A C 1
ATOM 656 O O . MET A 1 82 ? -14.469 -3.066 16.876 1.00 87.88 82 MET A O 1
ATOM 660 N N . GLN A 1 83 ? -15.037 -3.936 14.896 1.00 89.44 83 GLN A N 1
ATOM 661 C CA . GLN A 1 83 ? -16.488 -3.849 15.129 1.00 89.44 83 GLN A CA 1
ATOM 662 C C . GLN A 1 83 ? -17.004 -4.919 16.105 1.00 89.44 83 GLN A C 1
ATOM 664 O O . GLN A 1 83 ? -18.043 -4.704 16.721 1.00 89.44 83 GLN A O 1
ATOM 669 N N . GLU A 1 84 ? -16.289 -6.031 16.295 1.00 93.19 84 GLU A N 1
ATOM 670 C CA . GLU A 1 84 ? -16.618 -7.016 17.339 1.00 93.19 84 GLU A CA 1
ATOM 671 C C . GLU A 1 84 ? -16.223 -6.526 18.749 1.00 93.19 84 GLU A C 1
ATOM 673 O O . GLU A 1 84 ? -16.799 -6.956 19.747 1.00 93.19 84 GLU A O 1
ATOM 678 N N . ILE A 1 85 ? -15.259 -5.600 18.844 1.00 91.75 85 ILE A N 1
ATOM 679 C CA . ILE A 1 85 ? -14.716 -5.101 20.119 1.00 91.75 85 ILE A CA 1
ATOM 680 C C . ILE A 1 85 ? -15.349 -3.762 20.551 1.00 91.75 85 ILE A C 1
ATOM 682 O O . ILE A 1 85 ? -15.464 -3.499 21.749 1.00 91.75 85 ILE A O 1
ATOM 686 N N . LEU A 1 86 ? -15.751 -2.906 19.606 1.00 91.81 86 LEU A N 1
ATOM 687 C CA . LEU A 1 86 ? -16.304 -1.568 19.866 1.00 91.81 86 LEU A CA 1
ATOM 688 C C . LEU A 1 86 ? -17.840 -1.563 19.948 1.00 91.81 86 LEU A C 1
ATOM 690 O O . LEU A 1 86 ? -18.509 -2.186 19.121 1.00 91.81 86 LEU A O 1
ATOM 694 N N . THR A 1 87 ? -18.407 -0.787 20.881 1.00 93.38 87 THR A N 1
ATOM 695 C CA . THR A 1 87 ? -19.865 -0.547 20.948 1.00 93.38 87 THR A CA 1
ATOM 696 C C . THR A 1 87 ? -20.368 0.218 19.718 1.00 93.38 87 THR A C 1
ATOM 698 O O . THR A 1 87 ? -19.590 0.881 19.036 1.00 93.38 87 THR A O 1
ATOM 701 N N . GLU A 1 88 ? -21.673 0.177 19.425 1.00 91.88 88 GLU A N 1
ATOM 702 C CA . GLU A 1 88 ? -22.249 0.896 18.270 1.00 91.88 88 GLU A CA 1
ATOM 703 C C . GLU A 1 88 ? -21.948 2.410 18.295 1.00 91.88 88 GLU A C 1
ATOM 705 O O . GLU A 1 88 ? -21.678 3.011 17.253 1.00 91.88 88 GLU A O 1
ATOM 710 N N . GLU A 1 89 ? -21.914 3.009 19.489 1.00 90.94 89 GLU A N 1
ATOM 711 C CA . GLU A 1 89 ? -21.567 4.418 19.712 1.00 90.94 89 GLU A CA 1
ATOM 712 C C . GLU A 1 89 ? -20.078 4.681 19.413 1.00 90.94 89 GLU A C 1
ATOM 714 O O . GLU A 1 89 ? -19.753 5.545 18.592 1.00 90.94 89 GLU A O 1
ATOM 719 N N . GLN A 1 90 ? -19.175 3.863 19.975 1.00 90.19 90 GLN A N 1
ATOM 720 C CA . GLN A 1 90 ? -17.734 3.915 19.682 1.00 90.19 90 GLN A CA 1
ATOM 721 C C . GLN A 1 90 ? -17.440 3.667 18.190 1.00 90.19 90 GLN A C 1
ATOM 723 O O . GLN A 1 90 ? -16.507 4.247 17.633 1.00 90.19 90 GLN A O 1
ATOM 728 N N . GLN A 1 91 ? -18.235 2.834 17.510 1.00 89.19 91 GLN A N 1
ATOM 729 C CA . GLN A 1 91 ? -18.086 2.567 16.080 1.00 89.19 91 GLN A CA 1
ATOM 730 C C . GLN A 1 91 ? -18.425 3.781 15.208 1.00 89.19 91 GLN A C 1
ATOM 732 O O . GLN A 1 91 ? -17.689 4.041 14.252 1.00 89.19 91 GLN A O 1
ATOM 737 N N . GLU A 1 92 ? -19.507 4.522 15.478 1.00 89.75 92 GLU A N 1
ATOM 738 C CA . GLU A 1 92 ? -19.795 5.730 14.688 1.00 89.75 92 GLU A CA 1
ATOM 739 C C . GLU A 1 92 ? -18.804 6.850 15.014 1.00 89.75 92 GLU A C 1
ATOM 741 O O . GLU A 1 92 ? -18.289 7.467 14.082 1.00 89.75 92 GLU A O 1
ATOM 746 N N . GLN A 1 93 ? -18.402 7.016 16.278 1.00 88.00 93 GLN A N 1
ATOM 747 C CA . GLN A 1 93 ? -17.336 7.953 16.650 1.00 88.00 93 GLN A CA 1
ATOM 748 C C . GLN A 1 93 ? -16.009 7.626 15.933 1.00 88.00 93 GLN A C 1
ATOM 750 O O . GLN A 1 93 ? -15.394 8.509 15.333 1.00 88.00 93 GLN A O 1
ATOM 755 N N . ALA A 1 94 ? -15.607 6.351 15.865 1.00 86.00 94 ALA A N 1
ATOM 756 C CA . ALA A 1 94 ? -14.438 5.917 15.093 1.00 86.00 94 ALA A CA 1
ATOM 757 C C . ALA A 1 94 ? -14.576 6.212 13.584 1.00 86.00 94 ALA A C 1
ATOM 759 O O . ALA A 1 94 ? -13.600 6.586 12.922 1.00 86.00 94 ALA A O 1
ATOM 760 N N . ARG A 1 95 ? -15.787 6.090 13.019 1.00 84.31 95 ARG A N 1
ATOM 761 C CA . ARG A 1 95 ? -16.071 6.484 11.626 1.00 84.31 95 ARG A CA 1
ATOM 762 C C . ARG A 1 95 ? -15.979 8.002 11.448 1.00 84.31 95 ARG A C 1
ATOM 764 O O . ARG A 1 95 ? -15.473 8.438 10.414 1.00 84.31 95 ARG A O 1
ATOM 771 N N . GLU A 1 96 ? -16.409 8.807 12.418 1.00 85.25 96 GLU A N 1
ATOM 772 C CA . GLU A 1 96 ? -16.275 10.269 12.384 1.00 85.25 96 GLU A CA 1
ATOM 773 C C . GLU A 1 96 ? -14.817 10.726 12.481 1.00 85.25 96 GLU A C 1
ATOM 775 O O . GLU A 1 96 ? -14.382 11.497 11.626 1.00 85.25 96 GLU A O 1
ATOM 780 N N . LEU A 1 97 ? -14.020 10.173 13.399 1.00 80.38 97 LEU A N 1
ATOM 781 C CA . LEU A 1 97 ? -12.579 10.450 13.518 1.00 80.38 97 LEU A CA 1
ATOM 782 C C . LEU A 1 97 ? -11.826 10.132 12.210 1.00 80.38 97 LEU A C 1
ATOM 784 O O . LEU A 1 97 ? -11.013 10.930 11.728 1.00 80.38 97 LEU A O 1
ATOM 788 N N . MET A 1 98 ? -12.168 9.010 11.561 1.00 75.44 98 MET A N 1
ATOM 789 C CA . MET A 1 98 ? -11.654 8.627 10.237 1.00 75.44 98 MET A CA 1
ATOM 790 C C . MET A 1 98 ? -12.148 9.542 9.096 1.00 75.44 98 MET A C 1
ATOM 792 O O . MET A 1 98 ? -11.423 9.753 8.116 1.00 75.44 98 MET A O 1
ATOM 796 N N . ARG A 1 99 ? -13.368 10.097 9.187 1.00 78.06 99 ARG A N 1
ATOM 797 C CA . ARG A 1 99 ? -13.907 11.084 8.228 1.00 78.06 99 ARG A CA 1
ATOM 798 C C . ARG A 1 99 ? -13.236 12.449 8.399 1.00 78.06 99 ARG A C 1
ATOM 800 O O . ARG A 1 99 ? -12.809 13.016 7.394 1.00 78.06 99 ARG A O 1
ATOM 807 N N . ALA A 1 100 ? -13.083 12.939 9.630 1.00 74.44 100 ALA A N 1
ATOM 808 C CA . ALA A 1 100 ? -12.438 14.211 9.963 1.00 74.44 100 ALA A CA 1
ATOM 809 C C . ALA A 1 100 ? -10.983 14.239 9.470 1.00 74.44 100 ALA A C 1
ATOM 811 O O . ALA A 1 100 ? -10.624 15.092 8.655 1.00 74.44 100 ALA A O 1
ATOM 812 N N . ASN A 1 101 ? -10.205 13.201 9.802 1.00 65.94 101 ASN A N 1
ATOM 813 C CA . ASN A 1 101 ? -8.838 13.009 9.304 1.00 65.94 101 ASN A CA 1
ATOM 814 C C . ASN A 1 101 ? -8.743 12.988 7.763 1.00 65.94 101 ASN A C 1
ATOM 816 O O . ASN A 1 101 ? -7.738 13.418 7.194 1.00 65.94 101 ASN A O 1
ATOM 820 N N . ARG A 1 102 ? -9.768 12.494 7.050 1.00 62.66 102 ARG A N 1
ATOM 821 C CA . ARG A 1 102 ? -9.837 12.572 5.575 1.00 62.66 102 ARG A CA 1
ATOM 822 C C . ARG A 1 102 ? -10.257 13.953 5.065 1.00 62.66 102 ARG A C 1
ATOM 824 O O . ARG A 1 102 ? -9.833 14.331 3.972 1.00 62.66 102 ARG A O 1
ATOM 831 N N . GLY A 1 103 ? -11.077 14.682 5.819 1.00 58.75 103 GLY A N 1
ATOM 832 C CA . GLY A 1 103 ? -11.492 16.054 5.531 1.00 58.75 103 GLY A CA 1
ATOM 833 C C . GLY A 1 103 ? -10.306 17.012 5.567 1.00 58.75 103 GLY A C 1
ATOM 834 O O . GLY A 1 103 ? -9.972 17.611 4.544 1.00 58.75 103 GLY A O 1
ATOM 835 N N . GLU A 1 104 ? -9.595 17.079 6.692 1.00 52.59 104 GLU A N 1
ATOM 836 C CA . GLU A 1 104 ? -8.414 17.941 6.844 1.00 52.59 104 GLU A CA 1
ATOM 837 C C . GLU A 1 104 ? -7.339 17.636 5.796 1.00 52.59 104 GLU A C 1
ATOM 839 O O . GLU A 1 104 ? -6.825 18.548 5.148 1.00 52.59 104 GLU A O 1
ATOM 844 N N . ARG A 1 105 ? -7.068 16.350 5.522 1.00 51.38 105 ARG A N 1
ATOM 845 C CA . ARG A 1 105 ? -6.122 15.935 4.467 1.00 51.38 105 ARG A CA 1
ATOM 846 C C . ARG A 1 105 ? -6.553 16.354 3.057 1.00 51.38 105 ARG A C 1
ATOM 848 O O . ARG A 1 105 ? -5.687 16.463 2.192 1.00 51.38 105 ARG A O 1
ATOM 855 N N . ARG A 1 106 ? -7.844 16.609 2.801 1.00 51.06 106 ARG A N 1
ATOM 856 C CA . ARG A 1 106 ? -8.322 17.218 1.543 1.00 51.06 106 ARG A CA 1
ATOM 857 C C . ARG A 1 106 ? -8.125 18.734 1.535 1.00 51.06 106 ARG A C 1
ATOM 859 O O . ARG A 1 106 ? -7.611 19.248 0.545 1.00 51.06 106 ARG A O 1
ATOM 866 N N . HIS A 1 107 ? -8.461 19.434 2.618 1.00 47.62 107 HIS A N 1
ATOM 867 C CA . HIS A 1 107 ? -8.280 20.890 2.709 1.00 47.62 107 HIS A CA 1
ATOM 868 C C . HIS A 1 107 ? -6.796 21.294 2.658 1.00 47.62 107 HIS A C 1
ATOM 870 O O . HIS A 1 107 ? -6.415 22.114 1.820 1.00 47.62 107 HIS A O 1
ATOM 876 N N . ALA A 1 108 ? -5.930 20.608 3.411 1.00 49.72 108 ALA A N 1
ATOM 877 C CA . ALA A 1 108 ? -4.478 20.812 3.399 1.00 49.72 108 ALA A CA 1
ATOM 878 C C . ALA A 1 108 ? -3.812 20.527 2.034 1.00 49.72 108 ALA A C 1
ATOM 880 O O . ALA A 1 108 ? -2.696 20.987 1.781 1.00 49.72 108 ALA A O 1
ATOM 881 N N . HIS A 1 109 ? -4.482 19.780 1.146 1.00 46.28 109 HIS A N 1
ATOM 882 C CA . HIS A 1 109 ? -4.041 19.559 -0.234 1.00 46.28 109 HIS A CA 1
ATOM 883 C C . HIS A 1 109 ? -4.637 20.555 -1.243 1.00 46.28 109 HIS A C 1
ATOM 885 O O . HIS A 1 109 ? -4.097 20.670 -2.342 1.00 46.28 109 HIS A O 1
ATOM 891 N N . GLY A 1 110 ? -5.716 21.261 -0.887 1.00 43.69 110 GLY A N 1
ATOM 892 C CA . GLY A 1 110 ? -6.354 22.286 -1.717 1.00 43.69 110 GLY A CA 1
ATOM 893 C C . GLY A 1 110 ? -5.689 23.658 -1.593 1.00 43.69 110 GLY A C 1
ATOM 894 O O . GLY A 1 110 ? -5.402 24.293 -2.603 1.00 43.69 110 GLY A O 1
ATOM 895 N N . GLU A 1 111 ? -5.371 24.094 -0.372 1.00 43.88 111 GLU A N 1
ATOM 896 C CA . GLU A 1 111 ? -4.793 25.430 -0.123 1.00 43.88 111 GLU A CA 1
ATOM 897 C C . GLU A 1 111 ? -3.291 25.535 -0.434 1.00 43.88 111 GLU A C 1
ATOM 899 O O . GLU A 1 111 ? -2.732 26.629 -0.435 1.00 43.88 111 GLU A O 1
ATOM 904 N N . ARG A 1 112 ? -2.615 24.410 -0.712 1.00 46.16 112 ARG A N 1
ATOM 905 C CA . ARG A 1 112 ? -1.159 24.372 -0.946 1.00 46.16 112 ARG A CA 1
ATOM 906 C C . ARG A 1 112 ? -0.746 24.406 -2.424 1.00 46.16 112 ARG A C 1
ATOM 908 O O . ARG A 1 112 ? 0.422 24.187 -2.738 1.00 46.16 112 ARG A O 1
ATOM 915 N N . GLY A 1 113 ? -1.676 24.726 -3.324 1.00 45.25 113 GLY A N 1
ATOM 916 C CA . GLY A 1 113 ? -1.333 25.223 -4.657 1.00 45.25 113 GLY A CA 1
ATOM 917 C C . GLY A 1 113 ? -0.767 26.650 -4.584 1.00 45.25 113 GLY A C 1
ATOM 918 O O . GLY A 1 113 ? -1.152 27.430 -3.723 1.00 45.25 113 GLY A O 1
ATOM 919 N N . HIS A 1 114 ? 0.126 27.010 -5.511 1.00 43.03 114 HIS A N 1
ATOM 920 C CA . HIS A 1 114 ? 0.667 28.374 -5.681 1.00 43.03 114 HIS A CA 1
ATOM 921 C C . HIS A 1 114 ? 1.643 28.921 -4.613 1.00 43.03 114 HIS A C 1
ATOM 923 O O . HIS A 1 114 ? 1.690 30.133 -4.396 1.00 43.03 114 HIS A O 1
ATOM 929 N N . ARG A 1 115 ? 2.542 28.097 -4.047 1.00 40.84 115 ARG A N 1
ATOM 930 C CA . ARG A 1 115 ? 3.854 28.627 -3.604 1.00 40.84 115 ARG A CA 1
ATOM 931 C C . ARG A 1 115 ? 5.008 27.629 -3.715 1.00 40.84 115 ARG A C 1
ATOM 933 O O . ARG A 1 115 ? 5.489 27.089 -2.723 1.00 40.84 115 ARG A O 1
ATOM 940 N N . GLY A 1 116 ? 5.464 27.406 -4.944 1.00 49.47 116 GLY A N 1
ATOM 941 C CA . GLY A 1 116 ? 6.715 26.698 -5.199 1.00 49.47 116 GLY A CA 1
ATOM 942 C C . GLY A 1 116 ? 7.912 27.632 -5.053 1.00 49.47 116 GLY A C 1
ATOM 943 O O . GLY A 1 116 ? 8.216 28.350 -5.995 1.00 49.47 116 GLY A O 1
ATOM 944 N N . GLU A 1 117 ? 8.585 27.607 -3.900 1.00 44.25 117 GLU A N 1
ATOM 945 C CA . GLU A 1 117 ? 9.971 28.073 -3.742 1.00 44.25 117 GLU A CA 1
ATOM 946 C C . GLU A 1 117 ? 10.575 27.578 -2.411 1.00 44.25 117 GLU A C 1
ATOM 948 O O . GLU A 1 117 ? 9.877 27.448 -1.408 1.00 44.25 117 GLU A O 1
ATOM 953 N N . ALA A 1 118 ? 11.881 27.296 -2.423 1.00 44.72 118 ALA A N 1
ATOM 954 C CA . ALA A 1 118 ? 12.756 27.087 -1.261 1.00 44.72 118 ALA A CA 1
ATOM 955 C C . ALA A 1 118 ? 12.269 26.177 -0.101 1.00 44.72 118 ALA A C 1
ATOM 957 O O . ALA A 1 118 ? 11.985 26.649 1.001 1.00 44.72 118 ALA A O 1
ATOM 958 N N . ARG A 1 119 ? 12.378 24.849 -0.280 1.00 42.78 119 ARG A N 1
ATOM 959 C CA . ARG A 1 119 ? 12.920 23.958 0.773 1.00 42.78 119 ARG A CA 1
ATOM 960 C C . ARG A 1 119 ? 13.357 22.598 0.227 1.00 42.78 119 ARG A C 1
ATOM 962 O O . ARG A 1 119 ? 12.538 21.797 -0.211 1.00 42.78 119 ARG A O 1
ATOM 969 N N . GLY A 1 120 ? 14.661 22.337 0.275 1.00 40.75 120 GLY A N 1
ATOM 970 C CA . GLY A 1 120 ? 15.222 20.995 0.130 1.00 40.75 120 GLY A CA 1
ATOM 971 C C . GLY A 1 120 ? 15.652 20.442 1.490 1.00 40.75 120 GLY A C 1
ATOM 972 O O . GLY A 1 120 ? 15.891 21.210 2.413 1.00 40.75 120 GLY A O 1
ATOM 973 N N . GLN A 1 121 ? 15.819 19.120 1.569 1.00 39.97 121 GLN A N 1
ATOM 974 C CA . GLN A 1 121 ? 16.543 18.424 2.647 1.00 39.97 121 GLN A CA 1
ATOM 975 C C . GLN A 1 121 ? 15.954 18.481 4.076 1.00 39.97 121 GLN A C 1
ATOM 977 O O . GLN A 1 121 ? 16.698 18.310 5.035 1.00 39.97 121 GLN A O 1
ATOM 982 N N . GLU A 1 122 ? 14.631 18.587 4.241 1.00 33.75 122 GLU A N 1
ATOM 983 C CA . GLU A 1 122 ? 13.972 18.269 5.523 1.00 33.75 122 GLU A CA 1
ATOM 984 C C . GLU A 1 122 ? 13.038 17.044 5.386 1.00 33.75 122 GLU A C 1
ATOM 986 O O . GLU A 1 122 ? 12.200 16.956 4.486 1.00 33.75 122 GLU A O 1
ATOM 991 N N . SER A 1 123 ? 13.293 16.051 6.247 1.00 38.38 123 SER A N 1
ATOM 992 C CA . SER A 1 123 ? 12.411 14.954 6.690 1.00 38.38 123 SER A CA 1
ATOM 993 C C . SER A 1 123 ? 11.367 14.363 5.715 1.00 38.38 123 SER A C 1
ATOM 995 O O . SER A 1 123 ? 10.153 14.431 5.916 1.00 38.38 123 SER A O 1
ATOM 997 N N . HIS A 1 124 ? 11.821 13.511 4.785 1.00 38.72 124 HIS A N 1
ATOM 998 C CA . HIS A 1 124 ? 10.919 12.526 4.154 1.00 38.72 124 HIS A CA 1
ATOM 999 C C . HIS A 1 124 ? 10.343 11.482 5.149 1.00 38.72 124 HIS A C 1
ATOM 1001 O O . HIS A 1 124 ? 9.458 10.715 4.777 1.00 38.72 124 HIS A O 1
ATOM 1007 N N . ALA A 1 125 ? 10.814 11.471 6.403 1.00 40.69 125 ALA A N 1
ATOM 1008 C CA . ALA A 1 125 ? 10.387 10.573 7.477 1.00 40.69 125 ALA A CA 1
ATOM 1009 C C . ALA A 1 125 ? 9.030 10.926 8.120 1.00 40.69 125 ALA A C 1
ATOM 1011 O O . ALA A 1 125 ? 8.390 10.038 8.677 1.00 40.69 125 ALA A O 1
ATOM 1012 N N . GLU A 1 126 ? 8.583 12.185 8.048 1.00 36.31 126 GLU A N 1
ATOM 1013 C CA . GLU A 1 126 ? 7.397 12.662 8.789 1.00 36.31 126 GLU A CA 1
ATOM 1014 C C . GLU A 1 126 ? 6.086 12.531 8.002 1.00 36.31 126 GLU A C 1
ATOM 1016 O O . GLU A 1 126 ? 5.005 12.589 8.578 1.00 36.31 126 GLU A O 1
ATOM 1021 N N . ARG A 1 127 ? 6.146 12.222 6.699 1.00 42.66 127 ARG A N 1
ATOM 1022 C CA . ARG A 1 127 ? 4.971 11.752 5.940 1.00 42.66 127 ARG A CA 1
ATOM 1023 C C . ARG A 1 127 ? 4.727 10.254 6.146 1.00 42.66 127 ARG A C 1
ATOM 1025 O O . ARG A 1 127 ? 4.539 9.514 5.180 1.00 42.66 127 ARG A O 1
ATOM 1032 N N . ARG A 1 128 ? 4.729 9.807 7.405 1.00 44.84 128 ARG A N 1
ATOM 1033 C CA . ARG A 1 128 ? 4.123 8.518 7.757 1.00 44.84 128 ARG A CA 1
ATOM 1034 C C . ARG A 1 128 ? 2.632 8.596 7.451 1.00 44.84 128 ARG A C 1
ATOM 1036 O O . ARG A 1 128 ? 1.995 9.631 7.640 1.00 44.84 128 ARG A O 1
ATOM 1043 N N . GLU A 1 129 ? 2.071 7.489 6.992 1.00 40.91 129 GLU A N 1
ATOM 1044 C CA . GLU A 1 129 ? 0.626 7.315 7.004 1.00 40.91 129 GLU A CA 1
ATOM 1045 C C . GLU A 1 129 ? 0.204 7.247 8.477 1.00 40.91 129 GLU A C 1
ATOM 1047 O O . GLU A 1 129 ? 0.296 6.187 9.092 1.00 40.91 129 GLU A O 1
ATOM 1052 N N . HIS A 1 130 ? -0.231 8.374 9.056 1.00 43.78 130 HIS A N 1
ATOM 1053 C CA . HIS A 1 130 ? -1.021 8.354 10.287 1.00 43.78 130 HIS A CA 1
ATOM 1054 C C . HIS A 1 130 ? -2.343 7.645 9.970 1.00 43.78 130 HIS A C 1
ATOM 1056 O O . HIS A 1 130 ? -3.343 8.262 9.584 1.00 43.78 130 HIS A O 1
ATOM 1062 N N . HIS A 1 131 ? -2.308 6.320 10.078 1.00 49.34 131 HIS A N 1
ATOM 1063 C CA . HIS A 1 131 ? -3.346 5.604 10.797 1.00 49.34 131 HIS A CA 1
ATOM 1064 C C . HIS A 1 131 ? -3.400 6.191 12.220 1.00 49.34 131 HIS A C 1
ATOM 1066 O O . HIS A 1 131 ? -2.341 6.581 12.728 1.00 49.34 131 HIS A O 1
ATOM 1072 N N . PRO A 1 132 ? -4.584 6.304 12.843 1.00 57.28 132 PRO A N 1
ATOM 1073 C 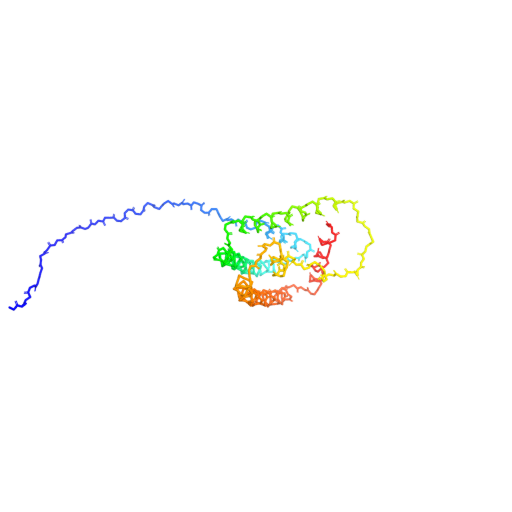CA . PRO A 1 132 ? -4.672 6.588 14.271 1.00 57.28 132 PRO A CA 1
ATOM 1074 C C . PRO A 1 132 ? -3.789 5.605 15.045 1.00 57.28 132 PRO A C 1
ATOM 1076 O O . PRO A 1 132 ? -3.738 4.425 14.684 1.00 57.28 132 PRO A O 1
ATOM 1079 N N . ASP A 1 133 ? -3.074 6.087 16.058 1.00 70.06 133 ASP A N 1
ATOM 1080 C CA . ASP A 1 133 ? -2.334 5.186 16.936 1.00 70.06 133 ASP A CA 1
ATOM 1081 C C . ASP A 1 133 ? -3.327 4.478 17.869 1.00 70.06 133 ASP A C 1
ATOM 1083 O O . ASP A 1 133 ? -4.410 5.003 18.149 1.00 70.06 133 ASP A O 1
ATOM 1087 N N . LEU A 1 134 ? -2.973 3.291 18.365 1.00 73.25 134 LEU A N 1
ATOM 1088 C CA . LEU A 1 134 ? -3.813 2.565 19.325 1.00 73.25 134 LEU A CA 1
ATOM 1089 C C . LEU A 1 134 ? -4.069 3.436 20.563 1.00 73.25 134 LEU A C 1
ATOM 1091 O O . LEU A 1 134 ? -5.177 3.454 21.086 1.00 73.25 134 LEU A O 1
ATOM 1095 N N . GLU A 1 135 ? -3.044 4.173 20.994 1.00 75.88 135 GLU A N 1
ATOM 1096 C CA . GLU A 1 135 ? -3.082 5.075 22.145 1.00 75.88 135 GLU A CA 1
ATOM 1097 C C . GLU A 1 135 ? -4.058 6.241 21.914 1.00 75.88 135 GLU A C 1
ATOM 1099 O O . GLU A 1 135 ? -4.960 6.444 22.723 1.00 75.88 135 GLU A O 1
ATOM 1104 N N . THR A 1 136 ? -4.001 6.911 20.753 1.00 80.50 136 THR A N 1
ATOM 1105 C CA . THR A 1 136 ? -4.957 7.987 20.428 1.00 80.50 136 THR A CA 1
ATOM 1106 C C . THR A 1 136 ? -6.386 7.463 20.279 1.00 80.50 136 THR A C 1
ATOM 1108 O O . THR A 1 136 ? -7.315 8.092 20.770 1.00 80.50 136 THR A O 1
ATOM 1111 N N . MET A 1 137 ? -6.585 6.281 19.675 1.00 82.88 137 MET A N 1
ATOM 1112 C CA . MET A 1 137 ? -7.920 5.665 19.608 1.00 82.88 137 MET A CA 1
ATOM 1113 C C . MET A 1 137 ? -8.453 5.233 20.979 1.00 82.88 137 MET A C 1
ATOM 1115 O O . MET A 1 137 ? -9.665 5.230 21.179 1.00 82.88 137 MET A O 1
ATOM 1119 N N . ALA A 1 138 ? -7.575 4.845 21.909 1.00 84.69 138 ALA A N 1
ATOM 1120 C CA . ALA A 1 138 ? -7.962 4.441 23.255 1.00 84.69 138 ALA A CA 1
ATOM 1121 C C . ALA A 1 138 ? -8.456 5.620 24.098 1.00 84.69 138 ALA A C 1
ATOM 1123 O O . ALA A 1 138 ? -9.449 5.470 24.812 1.00 84.69 138 ALA A O 1
ATOM 1124 N N . GLU A 1 139 ? -7.801 6.777 23.972 1.00 85.88 139 GLU A N 1
ATOM 1125 C CA . GLU A 1 139 ? -8.239 8.030 24.590 1.00 85.88 139 GLU A CA 1
ATOM 1126 C C . GLU A 1 139 ? -9.516 8.571 23.929 1.00 85.88 139 GLU A C 1
ATOM 1128 O O . GLU A 1 139 ? -10.489 8.850 24.625 1.00 85.88 139 GLU A O 1
ATOM 1133 N N . GLU A 1 140 ? -9.556 8.673 22.593 1.00 86.81 140 GLU A N 1
ATOM 1134 C CA . GLU A 1 140 ? -10.687 9.278 21.873 1.00 86.81 140 GLU A CA 1
ATOM 1135 C C . GLU A 1 140 ? -12.000 8.484 22.009 1.00 86.81 140 GLU A C 1
ATOM 1137 O O . GLU A 1 140 ? -13.066 9.095 22.008 1.00 86.81 140 GLU A O 1
ATOM 1142 N N . LEU A 1 141 ? -11.948 7.150 22.125 1.00 89.12 141 LEU A N 1
ATOM 1143 C CA . LEU A 1 141 ? -13.132 6.273 22.199 1.00 89.12 141 LEU A CA 1
ATOM 1144 C C . LEU A 1 141 ? -13.457 5.773 23.623 1.00 89.12 141 LEU A C 1
ATOM 1146 O O . LEU A 1 141 ? -14.271 4.859 23.772 1.00 89.12 141 LEU A O 1
ATOM 1150 N N . GLU A 1 142 ? -12.797 6.316 24.654 1.00 90.62 142 GLU A N 1
ATOM 1151 C CA . GLU A 1 142 ? -12.939 5.913 26.067 1.00 90.62 142 GLU A CA 1
ATOM 1152 C C . GLU A 1 142 ? -12.854 4.381 26.279 1.00 90.62 142 GLU A C 1
ATOM 1154 O O . GLU A 1 142 ? -13.664 3.765 26.976 1.00 90.62 142 GLU A O 1
ATOM 1159 N N . LEU A 1 143 ? -11.881 3.728 25.630 1.00 91.62 143 LEU A N 1
ATOM 1160 C CA . LEU A 1 143 ? -11.820 2.263 25.581 1.00 91.62 143 LEU A CA 1
ATOM 1161 C C . LEU A 1 143 ? -11.519 1.645 26.950 1.00 91.62 143 LEU A C 1
ATOM 1163 O O . LEU A 1 143 ? -10.532 1.990 27.604 1.00 91.62 143 LEU A O 1
ATOM 1167 N N . THR A 1 144 ? -12.298 0.633 27.336 1.00 93.75 144 THR A N 1
ATOM 1168 C CA . THR A 1 144 ? -12.002 -0.182 28.526 1.00 93.75 144 THR A CA 1
ATOM 1169 C C . THR A 1 144 ? -10.692 -0.964 28.357 1.00 93.75 144 THR A C 1
ATOM 1171 O O . THR A 1 144 ? -10.297 -1.292 27.239 1.00 93.75 144 THR A O 1
ATOM 1174 N N . GLN A 1 145 ? -10.023 -1.320 29.461 1.00 92.44 145 GLN A N 1
ATOM 1175 C CA . GLN A 1 145 ? -8.754 -2.069 29.411 1.00 92.44 145 GLN A CA 1
ATOM 1176 C C . GLN A 1 145 ? -8.875 -3.381 28.614 1.00 92.44 145 GLN A C 1
ATOM 1178 O O . GLN A 1 145 ? -8.006 -3.686 27.803 1.00 92.44 145 GLN A O 1
ATOM 1183 N N . GLU A 1 146 ? -9.990 -4.104 28.757 1.00 92.50 146 GLU A N 1
ATOM 1184 C CA . GLU A 1 146 ? -10.248 -5.330 27.993 1.00 92.50 146 GLU A CA 1
ATOM 1185 C C . GLU A 1 146 ? -10.397 -5.062 26.482 1.00 92.50 146 GLU A C 1
ATOM 1187 O O . GLU A 1 146 ? -9.867 -5.814 25.662 1.00 92.50 146 GLU A O 1
ATOM 1192 N N . GLN A 1 147 ? -11.058 -3.966 26.087 1.00 92.25 147 GLN A N 1
ATOM 1193 C CA . GLN A 1 147 ? -11.123 -3.553 24.679 1.00 92.25 147 GLN A CA 1
ATOM 1194 C C . GLN A 1 147 ? -9.741 -3.155 24.143 1.00 92.25 147 GLN A C 1
ATOM 1196 O O . GLN A 1 147 ? -9.394 -3.542 23.028 1.00 92.25 147 GLN A O 1
ATOM 1201 N N . GLN A 1 148 ? -8.937 -2.429 24.929 1.00 91.88 148 GLN A N 1
ATOM 1202 C CA . GLN A 1 148 ? -7.576 -2.032 24.550 1.00 91.88 148 GLN A CA 1
ATOM 1203 C C . GLN A 1 148 ? -6.656 -3.247 24.345 1.00 91.88 148 GLN A C 1
ATOM 1205 O O . GLN A 1 148 ? -5.907 -3.283 23.369 1.00 91.88 148 GLN A O 1
ATOM 1210 N N . GLU A 1 149 ? -6.723 -4.256 25.220 1.00 92.94 149 GLU A N 1
ATOM 1211 C CA . GLU A 1 149 ? -5.946 -5.496 25.085 1.00 92.94 149 GLU A CA 1
ATOM 1212 C C . GLU A 1 149 ? -6.363 -6.307 23.851 1.00 92.94 149 GLU A C 1
ATOM 1214 O O . GLU A 1 149 ? -5.504 -6.703 23.056 1.00 92.94 149 GLU A O 1
ATOM 1219 N N . ARG A 1 150 ? -7.675 -6.491 23.636 1.00 92.94 150 ARG A N 1
ATOM 1220 C CA . ARG A 1 150 ? -8.212 -7.171 22.443 1.00 92.94 150 ARG A CA 1
ATOM 1221 C C . ARG A 1 150 ? -7.799 -6.453 21.153 1.00 92.94 150 ARG A C 1
ATOM 1223 O O . ARG A 1 150 ? -7.318 -7.096 20.221 1.00 92.94 150 ARG A O 1
ATOM 1230 N N . LEU A 1 151 ? -7.924 -5.124 21.109 1.00 90.38 151 LEU A N 1
ATOM 1231 C CA . LEU A 1 151 ? -7.520 -4.325 19.950 1.00 90.38 151 LEU A CA 1
ATOM 1232 C C . LEU A 1 151 ? -6.008 -4.363 19.725 1.00 90.38 151 LEU A C 1
ATOM 1234 O O . LEU A 1 151 ? -5.590 -4.497 18.579 1.00 90.38 151 LEU A O 1
ATOM 1238 N N . ARG A 1 152 ? -5.178 -4.317 20.776 1.00 90.88 152 ARG A N 1
ATOM 1239 C CA . ARG A 1 152 ? -3.719 -4.455 20.634 1.00 90.88 152 ARG A CA 1
ATOM 1240 C C . ARG A 1 152 ? -3.350 -5.761 19.926 1.00 90.88 152 ARG A C 1
ATOM 1242 O O . ARG A 1 152 ? -2.570 -5.717 18.980 1.00 90.88 152 ARG A O 1
ATOM 1249 N N . ALA A 1 153 ? -3.955 -6.885 20.316 1.00 91.94 153 ALA A N 1
ATOM 1250 C CA . ALA A 1 153 ? -3.715 -8.177 19.671 1.00 91.94 153 ALA A CA 1
ATOM 1251 C C . ALA A 1 153 ? -4.105 -8.172 18.177 1.00 91.94 153 ALA A C 1
ATOM 1253 O O . ALA A 1 153 ? -3.325 -8.617 17.332 1.00 91.94 153 ALA A O 1
ATOM 1254 N N . VAL A 1 154 ? -5.267 -7.598 17.839 1.00 90.88 154 VAL A N 1
ATOM 1255 C CA . VAL A 1 154 ? -5.721 -7.410 16.448 1.00 90.88 154 VAL A CA 1
ATOM 1256 C C . VAL A 1 154 ? -4.742 -6.535 15.655 1.00 90.88 154 VAL A C 1
ATOM 1258 O O . VAL A 1 154 ? -4.310 -6.915 14.566 1.00 90.88 154 VAL A O 1
ATOM 1261 N N . PHE A 1 155 ? -4.333 -5.384 16.196 1.00 89.38 155 PHE A N 1
ATOM 1262 C CA . PHE A 1 155 ? -3.394 -4.477 15.531 1.00 89.38 155 PHE A CA 1
ATOM 1263 C C . PHE A 1 155 ? -1.998 -5.095 15.359 1.00 89.38 155 PHE A C 1
ATOM 1265 O O . PHE A 1 155 ? -1.379 -4.885 14.316 1.00 89.38 155 PHE A O 1
ATOM 1272 N N . GLU A 1 156 ? -1.505 -5.889 16.312 1.00 90.50 156 GLU A N 1
ATOM 1273 C CA . GLU A 1 156 ? -0.237 -6.623 16.184 1.00 90.50 156 GLU A CA 1
ATOM 1274 C C . GLU A 1 156 ? -0.307 -7.708 15.096 1.00 90.50 156 GLU A C 1
ATOM 1276 O O . GLU A 1 156 ? 0.597 -7.804 14.259 1.00 90.50 156 GLU A O 1
ATOM 1281 N N . GLN A 1 157 ? -1.406 -8.469 15.037 1.00 89.69 157 GLN A N 1
ATOM 1282 C CA . GLN A 1 157 ? -1.642 -9.458 13.981 1.00 89.69 157 GLN A CA 1
ATOM 1283 C C . GLN A 1 157 ? -1.759 -8.799 12.597 1.00 89.69 157 GLN A C 1
ATOM 1285 O O . GLN A 1 157 ? -1.144 -9.255 11.634 1.00 89.69 157 GLN A O 1
ATOM 1290 N N . GLN A 1 158 ? -2.521 -7.712 12.474 1.00 89.62 158 GLN A N 1
ATOM 1291 C CA . GLN A 1 158 ? -2.700 -7.008 11.200 1.00 89.62 158 GLN A CA 1
ATOM 1292 C C . GLN A 1 158 ? -1.424 -6.277 10.758 1.00 89.62 158 GLN A C 1
ATOM 1294 O O . GLN A 1 158 ? -1.111 -6.228 9.564 1.00 89.62 158 GLN A O 1
ATOM 1299 N N . LYS A 1 159 ? -0.624 -5.776 11.709 1.00 88.94 159 LYS A N 1
ATOM 1300 C CA . LYS A 1 159 ? 0.706 -5.216 11.448 1.00 88.94 159 LYS A CA 1
ATOM 1301 C C . LYS A 1 159 ? 1.643 -6.251 10.827 1.00 88.94 159 LYS A C 1
ATOM 1303 O O . LYS A 1 159 ? 2.295 -5.912 9.843 1.00 88.94 159 LYS A O 1
ATOM 1308 N N . SER A 1 160 ? 1.699 -7.484 11.340 1.00 91.25 160 SER A N 1
ATOM 1309 C CA . SER A 1 160 ? 2.609 -8.507 10.797 1.00 91.25 160 SER A CA 1
ATOM 1310 C C . SER A 1 160 ? 2.258 -8.882 9.351 1.00 91.25 160 SER A C 1
ATOM 1312 O O . SER A 1 160 ? 3.132 -8.815 8.484 1.00 91.25 160 SER A O 1
ATOM 1314 N N . LYS A 1 161 ? 0.970 -9.123 9.052 1.00 90.88 161 LYS A N 1
ATOM 1315 C CA . LYS A 1 161 ? 0.458 -9.335 7.680 1.00 90.88 161 LYS A CA 1
ATOM 1316 C C . LYS A 1 161 ? 0.829 -8.169 6.745 1.00 90.88 161 LYS A C 1
ATOM 1318 O O . LYS A 1 161 ? 1.295 -8.368 5.624 1.00 90.88 161 LYS A O 1
ATOM 1323 N N . MET A 1 162 ? 0.665 -6.929 7.215 1.00 88.62 162 MET A N 1
ATOM 1324 C CA . MET A 1 162 ? 1.020 -5.720 6.460 1.00 88.62 162 MET A CA 1
ATOM 1325 C C . MET A 1 162 ? 2.531 -5.527 6.274 1.00 88.62 162 MET A C 1
ATOM 1327 O O . MET A 1 162 ? 2.944 -4.961 5.260 1.00 88.62 162 MET A O 1
ATOM 1331 N N . GLU A 1 163 ? 3.365 -5.951 7.223 1.00 90.88 163 GLU A N 1
ATOM 1332 C CA . GLU A 1 163 ? 4.827 -5.897 7.113 1.00 90.88 163 GLU A CA 1
ATOM 1333 C C . GLU A 1 163 ? 5.357 -6.949 6.128 1.00 90.88 163 GLU A C 1
ATOM 1335 O O . GLU A 1 163 ? 6.203 -6.608 5.298 1.00 90.88 163 GLU A O 1
ATOM 1340 N N . GLU A 1 164 ? 4.783 -8.157 6.107 1.00 92.56 164 GLU A N 1
ATOM 1341 C CA . GLU A 1 164 ? 5.069 -9.170 5.082 1.00 92.56 164 GLU A CA 1
ATOM 1342 C C . GLU A 1 164 ? 4.699 -8.663 3.678 1.00 92.56 164 GLU A C 1
ATOM 1344 O O . GLU A 1 164 ? 5.554 -8.599 2.790 1.00 92.56 164 GLU A O 1
ATOM 1349 N N . LEU A 1 165 ? 3.463 -8.180 3.493 1.00 90.50 165 LEU A N 1
ATOM 1350 C CA . LEU A 1 165 ? 2.990 -7.612 2.225 1.00 90.50 165 LEU A CA 1
ATOM 1351 C C . LEU A 1 165 ? 3.831 -6.399 1.773 1.00 90.50 165 LEU A C 1
ATOM 1353 O O . LEU A 1 165 ? 3.998 -6.151 0.576 1.00 90.50 165 LEU A O 1
ATOM 1357 N N . ARG A 1 166 ? 4.399 -5.635 2.718 1.00 88.88 166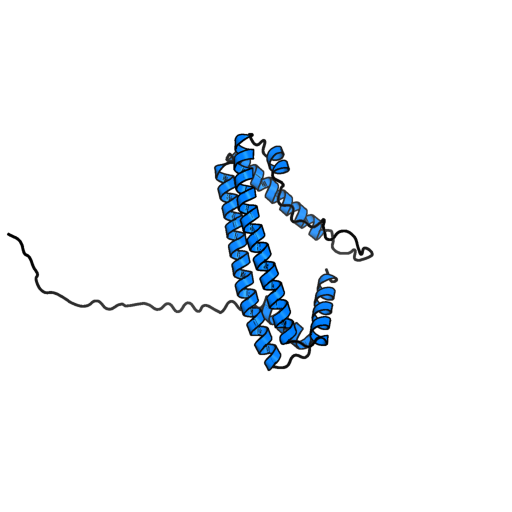 ARG A N 1
ATOM 1358 C CA . ARG A 1 166 ? 5.364 -4.557 2.437 1.00 88.88 166 ARG A CA 1
ATOM 1359 C C . ARG A 1 166 ? 6.743 -5.089 2.020 1.00 88.88 166 ARG A C 1
ATOM 1361 O O . ARG A 1 166 ? 7.387 -4.412 1.220 1.00 88.88 166 ARG A O 1
ATOM 1368 N N . SER A 1 167 ? 7.191 -6.249 2.506 1.00 93.12 167 SER A N 1
ATOM 1369 C CA . SER A 1 167 ? 8.435 -6.894 2.047 1.00 93.12 167 SER A CA 1
ATOM 1370 C C . SER A 1 167 ? 8.278 -7.434 0.628 1.00 93.12 167 SER A C 1
ATOM 1372 O O . SER A 1 167 ? 8.974 -6.967 -0.275 1.00 93.12 167 SER A O 1
ATOM 1374 N N . GLN A 1 168 ? 7.247 -8.254 0.389 1.00 89.50 168 GLN A N 1
ATOM 1375 C CA . GLN A 1 168 ? 6.917 -8.778 -0.942 1.00 89.50 168 GLN A CA 1
ATOM 1376 C C . GLN A 1 168 ? 6.786 -7.650 -1.988 1.00 89.50 168 GLN A C 1
ATOM 1378 O O . GLN A 1 168 ? 7.215 -7.779 -3.133 1.00 89.50 168 GLN A O 1
ATOM 1383 N N . GLN A 1 169 ? 6.213 -6.501 -1.604 1.00 87.56 169 GLN A N 1
ATOM 1384 C CA . GLN A 1 169 ? 6.096 -5.320 -2.467 1.00 87.56 169 GLN A CA 1
ATOM 1385 C C . GLN A 1 169 ? 7.431 -4.600 -2.744 1.00 87.56 169 GLN A C 1
ATOM 1387 O O . GLN A 1 169 ? 7.567 -3.971 -3.797 1.00 87.56 169 GLN A O 1
ATOM 1392 N N . ARG A 1 170 ? 8.415 -4.661 -1.836 1.00 88.44 170 ARG A N 1
ATOM 1393 C CA . ARG A 1 170 ? 9.778 -4.147 -2.075 1.00 88.44 170 ARG A CA 1
ATOM 1394 C C . ARG A 1 170 ? 10.545 -5.075 -3.005 1.00 88.44 170 ARG A C 1
ATOM 1396 O O . ARG A 1 170 ? 11.071 -4.604 -4.008 1.00 88.44 170 ARG A O 1
ATOM 1403 N N . GLU A 1 171 ? 10.517 -6.372 -2.720 1.00 92.62 171 GLU A N 1
ATOM 1404 C CA . GLU A 1 171 ? 11.167 -7.420 -3.513 1.00 92.62 171 GLU A CA 1
ATOM 1405 C C . GLU A 1 171 ? 10.659 -7.409 -4.962 1.00 92.62 171 GLU A C 1
ATOM 1407 O O . GLU A 1 171 ? 11.463 -7.349 -5.890 1.00 92.62 171 GLU A O 1
ATOM 1412 N N . LEU A 1 172 ? 9.337 -7.313 -5.164 1.00 88.25 172 LEU A N 1
ATOM 1413 C CA . LEU A 1 172 ? 8.708 -7.134 -6.481 1.00 88.25 172 LEU A CA 1
ATOM 1414 C C . LEU A 1 172 ? 9.151 -5.841 -7.191 1.00 88.25 172 LEU A C 1
ATOM 1416 O O . LEU A 1 172 ? 9.292 -5.814 -8.411 1.00 88.25 172 LEU A O 1
ATOM 1420 N N . GLN A 1 173 ? 9.363 -4.748 -6.453 1.00 85.88 173 GLN A N 1
ATOM 1421 C CA . GLN A 1 173 ? 9.867 -3.497 -7.027 1.00 85.88 173 GLN A CA 1
ATOM 1422 C C . GLN A 1 173 ? 11.367 -3.536 -7.325 1.00 85.88 173 GLN A C 1
ATOM 1424 O O . GLN A 1 173 ? 11.831 -2.731 -8.127 1.00 85.88 173 GLN A O 1
ATOM 1429 N N . GLU A 1 174 ? 12.145 -4.393 -6.673 1.00 88.44 174 GLU A N 1
ATOM 1430 C CA . GLU A 1 174 ? 13.589 -4.522 -6.887 1.00 88.44 174 GLU A CA 1
ATOM 1431 C C . GLU A 1 174 ? 13.906 -5.502 -8.014 1.00 88.44 174 GLU A C 1
ATOM 1433 O O . GLU A 1 174 ? 14.685 -5.148 -8.900 1.00 88.44 174 GLU A O 1
ATOM 1438 N N . SER A 1 175 ? 13.216 -6.643 -8.077 1.00 89.75 175 SER A N 1
ATOM 1439 C CA . SER A 1 175 ? 13.262 -7.536 -9.239 1.00 89.75 175 SER A CA 1
ATOM 1440 C C . SER A 1 175 ? 12.801 -6.816 -10.508 1.00 89.75 175 SER A C 1
ATOM 1442 O O . SER A 1 175 ? 13.544 -6.790 -11.486 1.00 89.75 175 SER A O 1
ATOM 1444 N N . PHE A 1 176 ? 11.668 -6.104 -10.471 1.00 87.44 176 PHE A N 1
ATOM 1445 C CA . PHE A 1 176 ? 11.205 -5.320 -11.620 1.00 87.44 176 PHE A CA 1
ATOM 1446 C C . PHE A 1 176 ? 12.200 -4.219 -12.037 1.00 87.44 176 PHE A C 1
ATOM 1448 O O . PHE A 1 176 ? 12.443 -4.040 -13.226 1.00 87.44 176 PHE A O 1
ATOM 1455 N N . LYS A 1 177 ? 12.842 -3.500 -11.097 1.00 84.50 177 LYS A N 1
ATOM 1456 C CA . LYS A 1 177 ? 13.916 -2.535 -11.442 1.00 84.50 177 LYS A CA 1
ATOM 1457 C C . LYS A 1 177 ? 15.102 -3.211 -12.139 1.00 84.50 177 LYS A C 1
ATOM 1459 O O . LYS A 1 177 ? 15.696 -2.581 -13.007 1.00 84.50 177 LYS A O 1
ATOM 1464 N N . LYS A 1 178 ? 15.449 -4.442 -11.746 1.00 89.25 178 LYS A N 1
ATOM 1465 C CA . LYS A 1 178 ? 16.552 -5.210 -12.335 1.00 89.25 178 LYS A CA 1
ATOM 1466 C C . LYS A 1 178 ? 16.225 -5.647 -13.764 1.00 89.25 178 LYS A C 1
ATOM 1468 O O . LYS A 1 178 ? 17.014 -5.371 -14.659 1.00 89.25 178 LYS A O 1
ATOM 1473 N N . GLU A 1 179 ? 15.043 -6.220 -13.987 1.00 87.19 179 GLU A N 1
ATOM 1474 C CA . GLU A 1 179 ? 14.568 -6.581 -15.334 1.00 87.19 179 GLU A CA 1
ATOM 1475 C C . GLU A 1 179 ? 14.480 -5.347 -16.251 1.00 87.19 179 GLU A C 1
ATOM 1477 O O . GLU A 1 179 ? 14.911 -5.383 -17.399 1.00 87.19 179 GLU A O 1
ATOM 1482 N N . MET A 1 180 ? 14.010 -4.210 -15.724 1.00 83.44 180 MET A N 1
ATOM 1483 C CA . MET A 1 180 ? 14.015 -2.923 -16.433 1.00 83.44 180 MET A CA 1
ATOM 1484 C C . MET A 1 180 ? 15.422 -2.489 -16.883 1.00 83.44 180 MET A C 1
ATOM 1486 O O . MET A 1 180 ? 15.569 -2.000 -18.000 1.00 83.44 180 MET A O 1
ATOM 1490 N N . SER A 1 181 ? 16.450 -2.672 -16.045 1.00 83.94 181 SER A N 1
ATOM 1491 C CA . SER A 1 181 ? 17.852 -2.371 -16.392 1.00 83.94 181 SER A CA 1
ATOM 1492 C C . SER A 1 181 ? 18.536 -3.420 -17.278 1.00 83.94 181 SER A C 1
ATOM 1494 O O . SER A 1 181 ? 19.674 -3.211 -17.679 1.00 83.94 181 SER A O 1
ATOM 1496 N N . GLU A 1 182 ? 17.874 -4.539 -17.572 1.00 90.19 182 GLU A N 1
ATOM 1497 C CA . GLU A 1 182 ? 18.347 -5.535 -18.544 1.00 90.19 182 GLU A CA 1
ATOM 1498 C C . GLU A 1 182 ? 17.778 -5.269 -19.951 1.00 90.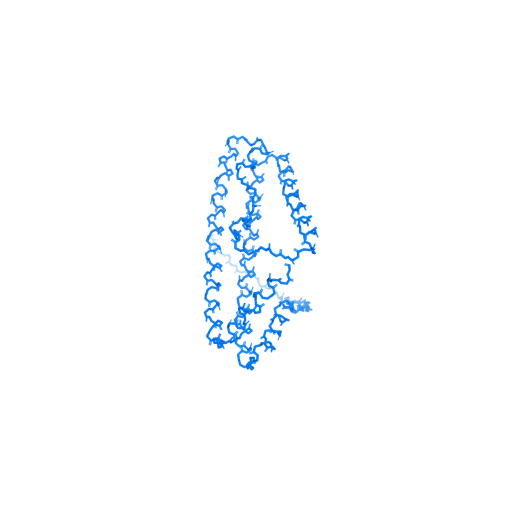19 182 GLU A C 1
ATOM 1500 O O . GLU A 1 182 ? 18.371 -5.697 -20.938 1.00 90.19 182 GLU A O 1
ATOM 1505 N N . ILE A 1 183 ? 16.670 -4.520 -20.047 1.00 86.44 183 ILE A N 1
ATOM 1506 C CA . ILE A 1 183 ? 16.025 -4.104 -21.308 1.00 86.44 183 ILE A CA 1
ATOM 1507 C C . ILE A 1 183 ? 16.513 -2.716 -21.767 1.00 86.44 183 ILE A C 1
ATOM 1509 O O . ILE A 1 183 ? 16.612 -2.458 -22.967 1.00 86.44 183 ILE A O 1
ATOM 1513 N N . LEU A 1 184 ? 16.790 -1.803 -20.829 1.00 85.31 184 LEU A N 1
ATOM 1514 C CA . LEU A 1 184 ? 17.155 -0.405 -21.100 1.00 85.31 184 LEU A CA 1
ATOM 1515 C C . LEU A 1 184 ? 18.651 -0.137 -20.908 1.00 85.31 184 LEU A C 1
ATOM 1517 O O . LEU A 1 184 ? 19.269 -0.682 -19.994 1.00 85.31 184 LEU A O 1
ATOM 1521 N N . THR A 1 185 ? 19.217 0.777 -21.703 1.00 85.50 185 THR A N 1
ATOM 1522 C CA . THR A 1 185 ? 20.601 1.244 -21.500 1.00 85.50 185 THR A CA 1
ATOM 1523 C C . THR A 1 185 ? 20.745 2.054 -20.205 1.00 85.50 185 THR A C 1
ATOM 1525 O O . THR A 1 185 ? 19.767 2.566 -19.654 1.00 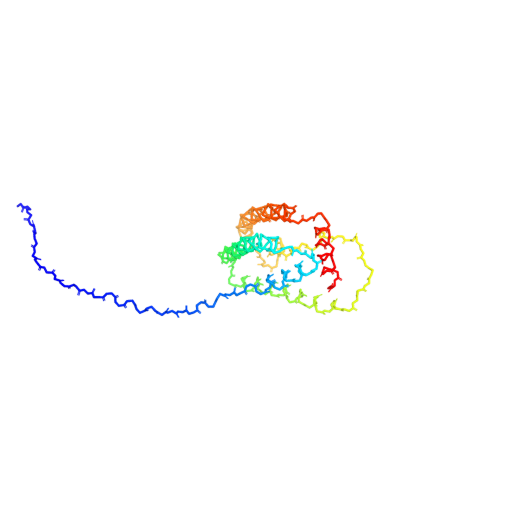85.50 185 THR A O 1
ATOM 1528 N N . GLU A 1 186 ? 21.978 2.222 -19.712 1.00 83.44 186 GLU A N 1
ATOM 1529 C CA . GLU A 1 186 ? 22.246 3.055 -18.528 1.00 83.44 186 GLU A CA 1
ATOM 1530 C C . GLU A 1 186 ? 21.786 4.513 -18.724 1.00 83.44 186 GLU A C 1
ATOM 1532 O O . GLU A 1 186 ? 21.238 5.121 -17.799 1.00 83.44 186 GLU A O 1
ATOM 1537 N N . GLU A 1 187 ? 21.931 5.039 -19.944 1.00 81.94 187 GLU A N 1
ATOM 1538 C CA . GLU A 1 187 ? 21.478 6.376 -20.344 1.00 81.94 187 GLU A CA 1
ATOM 1539 C C . GLU A 1 187 ? 19.945 6.475 -20.320 1.00 81.94 187 GLU A C 1
ATOM 1541 O O . GLU A 1 187 ? 19.402 7.346 -19.636 1.00 81.94 187 GLU A O 1
ATOM 1546 N N . GLN A 1 188 ? 19.239 5.526 -20.951 1.00 80.31 188 GLN A N 1
ATOM 1547 C CA . GLN A 1 188 ? 17.770 5.431 -20.914 1.00 80.31 188 GLN A CA 1
ATOM 1548 C C . GLN A 1 188 ? 17.247 5.269 -19.473 1.00 80.31 188 GLN A C 1
ATOM 1550 O O . GLN A 1 188 ? 16.206 5.820 -19.100 1.00 80.31 188 GLN A O 1
ATOM 1555 N N . MET A 1 189 ? 17.986 4.558 -18.616 1.00 80.06 189 MET A N 1
ATOM 1556 C CA . MET A 1 189 ? 17.653 4.400 -17.200 1.00 80.06 189 MET A CA 1
ATOM 1557 C C . MET A 1 189 ? 17.840 5.688 -16.389 1.00 80.06 189 MET A C 1
ATOM 1559 O O . MET A 1 189 ? 17.001 5.968 -15.525 1.00 80.06 189 MET A O 1
ATOM 1563 N N . GLU A 1 190 ? 18.899 6.479 -16.604 1.00 81.19 190 GLU A N 1
ATOM 1564 C CA . GLU A 1 190 ? 19.054 7.770 -15.909 1.00 81.19 190 GLU A CA 1
ATOM 1565 C C . GLU A 1 190 ? 18.089 8.831 -16.453 1.00 81.19 190 GLU A C 1
ATOM 1567 O O . GLU A 1 190 ? 17.481 9.532 -15.644 1.00 81.19 190 GLU A O 1
ATOM 1572 N N . GLN A 1 191 ? 17.818 8.857 -17.762 1.00 79.62 191 GLN A N 1
ATOM 1573 C CA . GLN A 1 191 ? 16.721 9.642 -18.342 1.00 79.62 191 GLN A CA 1
ATOM 1574 C C . GLN A 1 191 ? 15.378 9.272 -17.688 1.00 79.62 191 GLN A C 1
ATOM 1576 O O . GLN A 1 191 ? 14.673 10.149 -17.190 1.00 79.62 191 GLN A O 1
ATOM 1581 N N . MET A 1 192 ? 15.043 7.980 -17.543 1.00 78.31 192 MET A N 1
ATOM 1582 C CA . MET A 1 192 ? 13.825 7.568 -16.825 1.00 78.31 192 MET A CA 1
ATOM 1583 C C . MET A 1 192 ? 13.827 8.012 -15.349 1.00 78.31 192 MET A C 1
ATOM 1585 O O . MET A 1 192 ? 12.776 8.380 -14.808 1.00 78.31 192 MET A O 1
ATOM 1589 N N . LYS A 1 193 ? 14.984 7.994 -14.672 1.00 77.00 193 LYS A N 1
ATOM 1590 C CA . LYS A 1 193 ? 15.128 8.524 -13.304 1.00 77.00 193 LYS A CA 1
ATOM 1591 C C . LYS A 1 193 ? 14.896 10.040 -13.272 1.00 77.00 193 LYS A C 1
ATOM 1593 O O . LYS A 1 193 ? 14.167 10.507 -12.395 1.00 77.00 193 LYS A O 1
ATOM 1598 N N . GLU A 1 194 ? 15.426 10.800 -14.225 1.00 76.81 194 GLU A N 1
ATOM 1599 C CA . GLU A 1 194 ? 15.219 12.246 -14.343 1.00 76.81 194 GLU A CA 1
ATOM 1600 C C . GLU A 1 194 ? 13.767 12.605 -14.676 1.00 76.81 194 GLU A C 1
ATOM 1602 O O . GLU A 1 194 ? 13.167 13.416 -13.969 1.00 76.81 194 GLU A O 1
ATOM 1607 N N . LEU A 1 195 ? 13.142 11.932 -15.643 1.00 72.00 195 LEU A N 1
ATOM 1608 C CA . LEU A 1 195 ? 11.719 12.086 -15.959 1.00 72.00 195 LEU A CA 1
ATOM 1609 C C . LEU A 1 195 ? 10.846 11.814 -14.723 1.00 72.00 195 LEU A C 1
ATOM 1611 O O . LEU A 1 195 ? 9.916 12.575 -14.437 1.00 72.00 195 LEU A O 1
ATOM 1615 N N . ARG A 1 196 ? 11.172 10.788 -13.921 1.00 68.88 196 ARG A N 1
ATOM 1616 C CA . ARG A 1 196 ? 10.499 10.515 -12.635 1.00 68.88 196 ARG A CA 1
ATOM 1617 C C . ARG A 1 196 ? 10.746 11.602 -11.579 1.00 68.88 196 ARG A C 1
ATOM 1619 O O . ARG A 1 196 ? 9.821 11.897 -10.821 1.00 68.88 196 ARG A O 1
ATOM 1626 N N . ARG A 1 197 ? 11.939 12.211 -11.517 1.00 72.12 197 ARG A N 1
ATOM 1627 C CA . ARG A 1 197 ? 12.233 13.36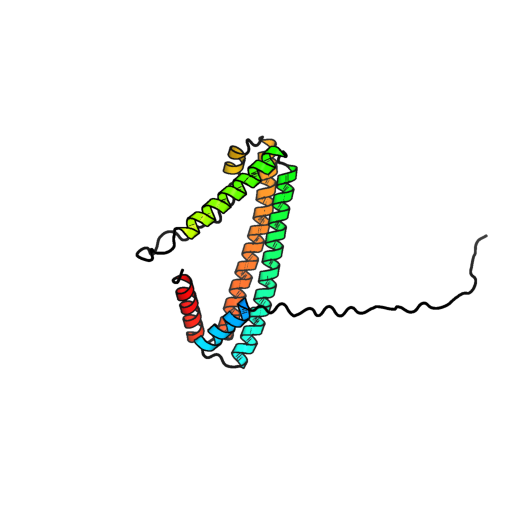6 -10.637 1.00 72.12 197 ARG A CA 1
ATOM 1628 C C . ARG A 1 197 ? 11.439 14.604 -11.080 1.00 72.12 197 ARG A C 1
ATOM 1630 O O . ARG A 1 197 ? 10.746 15.199 -10.259 1.00 72.12 197 ARG A O 1
ATOM 1637 N N . SER A 1 198 ? 11.455 14.928 -12.372 1.00 68.19 198 SER A N 1
ATOM 1638 C CA . SER A 1 198 ? 10.752 16.064 -12.989 1.00 68.19 198 SER A CA 1
ATOM 1639 C C . SER A 1 198 ? 9.240 16.024 -12.731 1.00 68.19 198 SER A C 1
ATOM 1641 O O . SER A 1 198 ? 8.673 16.969 -12.178 1.00 68.19 198 SER A O 1
ATOM 1643 N N . HIS A 1 199 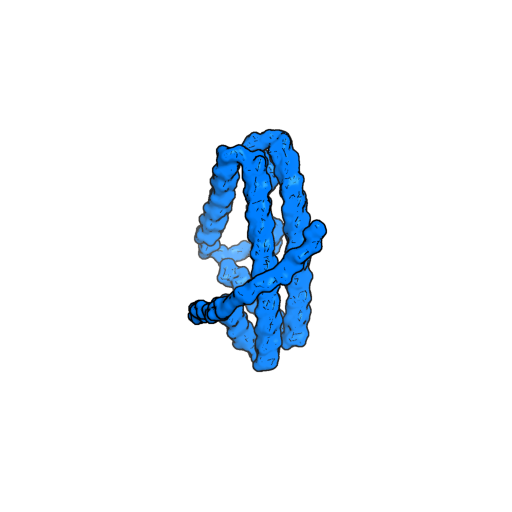? 8.581 14.888 -12.990 1.00 60.84 199 HIS A N 1
ATOM 1644 C CA . HIS A 1 199 ? 7.149 14.722 -12.700 1.00 60.84 199 HIS A CA 1
ATOM 1645 C C . HIS A 1 199 ? 6.810 14.732 -11.197 1.00 60.84 199 HIS A C 1
ATOM 1647 O O . HIS A 1 199 ? 5.659 14.981 -10.838 1.00 60.84 199 HIS A O 1
ATOM 1653 N N . ARG A 1 200 ? 7.787 14.487 -10.313 1.00 57.97 200 ARG A N 1
ATOM 1654 C CA . ARG A 1 200 ? 7.630 14.586 -8.852 1.00 57.97 200 ARG A CA 1
ATOM 1655 C C . ARG A 1 200 ? 7.866 16.007 -8.319 1.00 57.97 200 ARG A C 1
ATOM 1657 O O . ARG A 1 200 ? 7.398 16.297 -7.225 1.00 57.97 200 ARG A O 1
ATOM 1664 N N . GLY A 1 201 ? 8.546 16.871 -9.081 1.00 48.78 201 GLY A N 1
ATOM 1665 C CA . GLY A 1 201 ? 8.752 18.295 -8.777 1.00 48.78 201 GLY A CA 1
ATOM 1666 C C . GLY A 1 201 ? 7.750 19.257 -9.434 1.00 48.78 201 GLY A C 1
ATOM 1667 O O . GLY A 1 201 ? 7.715 20.428 -9.075 1.00 48.78 201 GLY A O 1
ATOM 1668 N N . ARG A 1 202 ? 6.921 18.789 -10.379 1.00 47.59 202 ARG A N 1
ATOM 1669 C CA . ARG A 1 202 ? 5.848 19.569 -11.039 1.00 47.59 202 ARG A CA 1
ATOM 1670 C C . ARG A 1 202 ? 4.473 19.433 -10.345 1.00 47.59 202 ARG A C 1
ATOM 1672 O O . ARG A 1 202 ? 3.449 19.370 -11.025 1.00 47.59 202 ARG A O 1
ATOM 1679 N N . ARG A 1 203 ? 4.445 19.333 -9.012 1.00 38.75 203 ARG A N 1
ATOM 1680 C CA . ARG A 1 203 ? 3.230 19.256 -8.177 1.00 38.75 203 ARG A CA 1
ATOM 1681 C C . ARG A 1 203 ? 3.406 20.026 -6.876 1.00 38.75 203 ARG A C 1
ATOM 1683 O O . ARG A 1 203 ? 4.452 19.798 -6.233 1.00 38.75 203 ARG A O 1
#

Organism: NCBI:txid911197

Secondary structure (DSSP, 8-state):
-----------------------------HHHHHHHHHHHHHTT--HHHHHHHHHHHHHHHHHHHHHHHHHHHHHHHHHHHHHHHS-HHHHHHHHHHHHHHHHHHHHHHHTT-S------SS-TTS----PPPHHHHHHHTT--HHHHHHHHHHHHHHHHHHHHHHHHHHHHHHHHHHHHHHHS-HHHHHHHHHHHHHHHH--

Radius of gyration: 27.03 Å; chains: 1; bounding box: 59×90×61 Å

Foldseek 3Di:
DDDDDDDDDDDDDDDPPPPPPPPPPPPPPCVVVVVLVCLCVLQVADPVLSVLLVVLVVVLVVVVVVLVVVVVVLVVVLLVLLVVLADPVLNVLVVVVVVVVVVVVVVVVVVPPDDDDDDDDDDPPPPDPPPDDLVNSCVSSVHDPVSSVSSVVSCVVSVVVVVVSVVVNVVSVVVSVVSNPVSHPPVSVVSVVVVVVVVVSVD

Sequence (203 aa):
MIINTKSIGRVGLVLALASTTAFAQPERPQNIEHRLERITEELELSEEQQAQLKEKLDAFNATMKRQREERQALTEELKADMQEILTEEQQEQARELMRANRGERRHAHGERGHRGEARGQESHAERREHHPDLETMAEELELTQEQQERLRAVFEQQKSKMEELRSQQRELQESFKKEMSEILTEEQMEQMKELRRSHRGRR

pLDDT: mean 70.96, std 20.73, range [32.19, 93.75]